Protein AF-A0A7S3U5T7-F1 (afdb_monomer_lite)

Sequence (239 aa):
MRDCSCCRCDMYGMPDWNTELDSVRELQAKHVGELHSMGITMLRIDASLYHEVDDLAAIINRFPWDHIYQEWWGEYPIPERTQYVGQYRDPAYRSHISEPLIHLNISDLSKVFTVTSGVFGIDPDVAIYPLLYHDGRSDKADPERPTYKNGLEYHQLQKFFLAWPHGISIYLWGGYSWTDLEQGPPGCEQGDDHCQPQPVFGKDGKPQCMPTPSESPLPAAVESGSRQWVCEHRWEGMA

Organism: NCBI:txid141414

Secondary structure (DSSP, 8-state):
-----TTSS-BTTBPPP-TTSHHHHHHHHHHHHHHHHTT--EEEETTGGGS-HHHHHHHHTTS--SEEEE---SSPP-HHHHHHT-EEE-TTHHHHHHHHHHTT-GGGHHHHTT---SSTT--GGGEEEES--GGG--SS--SSS--GGGTHHHHHHHHHHHHS--S-EEE-------SSTT---TT-SSS-S--PPPPSB-TTS-B-SBPPP-SSSPPHHHHTS-----SGGGBTT--

Structure (mmCIF, N/CA/C/O backbone):
data_AF-A0A7S3U5T7-F1
#
_entry.id   AF-A0A7S3U5T7-F1
#
loop_
_atom_site.group_PDB
_atom_site.id
_atom_site.type_symbol
_atom_site.label_atom_id
_atom_site.label_alt_id
_atom_site.label_comp_id
_atom_site.label_asym_id
_atom_site.label_entity_id
_atom_site.label_seq_id
_atom_site.pdbx_PDB_ins_code
_atom_site.Cartn_x
_atom_site.Cartn_y
_atom_site.Cartn_z
_atom_site.occupancy
_atom_site.B_iso_or_equiv
_atom_site.auth_seq_id
_atom_site.auth_comp_id
_atom_site.auth_asym_id
_atom_site.auth_atom_id
_atom_site.pdbx_PDB_model_num
ATOM 1 N N . MET A 1 1 ? 11.686 4.843 33.910 1.00 39.56 1 MET A N 1
ATOM 2 C CA . MET A 1 1 ? 11.991 4.202 32.617 1.00 39.56 1 MET A CA 1
ATOM 3 C C . MET A 1 1 ? 10.646 3.705 32.118 1.00 39.56 1 MET A C 1
ATOM 5 O O . MET A 1 1 ? 10.070 2.879 32.810 1.00 39.56 1 MET A O 1
ATOM 9 N N . ARG A 1 2 ? 10.046 4.343 31.103 1.00 41.88 2 ARG A N 1
ATOM 10 C CA . ARG A 1 2 ? 8.782 3.838 30.545 1.0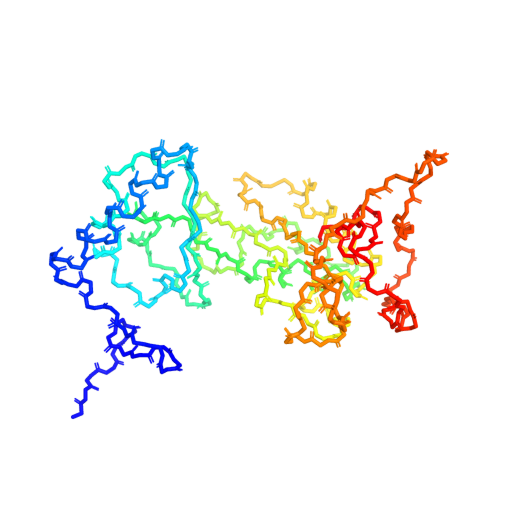0 41.88 2 ARG A CA 1
ATOM 11 C C . ARG A 1 2 ? 9.144 2.573 29.779 1.00 41.88 2 ARG A C 1
ATOM 13 O O . ARG A 1 2 ? 10.087 2.601 28.995 1.00 41.88 2 ARG A O 1
ATOM 20 N N . ASP A 1 3 ? 8.490 1.482 30.132 1.00 43.56 3 ASP A N 1
ATOM 21 C CA . ASP A 1 3 ? 8.564 0.218 29.418 1.00 43.56 3 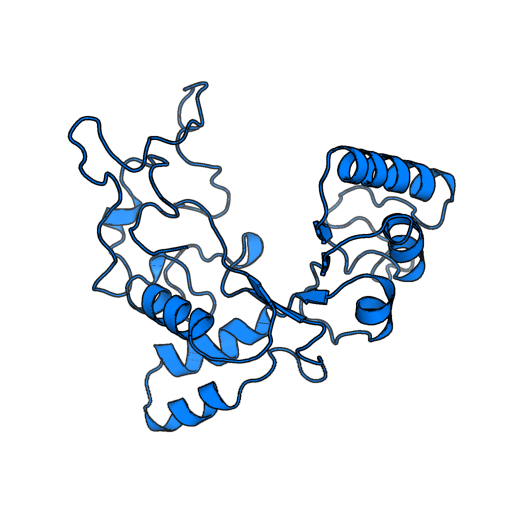ASP A CA 1
ATOM 22 C C . ASP A 1 3 ? 8.039 0.468 27.997 1.00 43.56 3 ASP A C 1
ATOM 24 O O . ASP A 1 3 ? 6.836 0.632 27.807 1.00 43.56 3 ASP A O 1
ATOM 28 N N . CYS A 1 4 ? 8.944 0.662 27.034 1.00 52.94 4 CYS A N 1
ATOM 29 C CA . CYS A 1 4 ? 8.575 0.839 25.632 1.00 52.94 4 CYS A CA 1
ATOM 30 C C . CYS A 1 4 ? 8.425 -0.543 25.002 1.00 52.94 4 CYS A C 1
ATOM 32 O O . CYS A 1 4 ? 9.339 -1.035 24.340 1.00 52.94 4 CYS A O 1
ATOM 34 N N . SER A 1 5 ? 7.272 -1.169 25.236 1.00 59.28 5 SER A N 1
ATOM 35 C CA . SER A 1 5 ? 6.780 -2.219 24.350 1.00 59.28 5 SER A CA 1
ATOM 36 C C . SER A 1 5 ? 6.259 -1.600 23.044 1.00 59.28 5 SER A C 1
ATOM 38 O O . SER A 1 5 ? 6.056 -0.387 22.955 1.00 59.28 5 SER A O 1
ATOM 40 N N . CYS A 1 6 ? 6.059 -2.452 22.035 1.00 66.69 6 CYS A N 1
ATOM 41 C CA . CYS A 1 6 ? 5.641 -2.123 20.667 1.00 66.69 6 CYS A CA 1
ATOM 42 C C . CYS A 1 6 ? 4.496 -1.089 20.557 1.00 66.69 6 CYS A C 1
ATOM 44 O O . CYS A 1 6 ? 4.491 -0.325 19.603 1.00 66.69 6 CYS A O 1
ATOM 46 N N . CYS A 1 7 ? 3.588 -1.006 21.537 1.00 72.44 7 CYS A N 1
ATOM 47 C CA . CYS A 1 7 ? 2.313 -0.288 21.407 1.00 72.44 7 CYS A CA 1
ATOM 48 C C . CYS A 1 7 ? 2.080 0.824 22.449 1.00 72.44 7 CYS A C 1
ATOM 50 O O . CYS A 1 7 ? 0.935 1.115 22.783 1.00 72.44 7 CYS A O 1
ATOM 52 N N . ARG A 1 8 ? 3.135 1.356 23.088 1.00 81.19 8 ARG A N 1
ATOM 53 C CA . ARG A 1 8 ? 2.986 2.296 24.229 1.00 81.19 8 ARG A CA 1
ATOM 54 C C . ARG A 1 8 ? 3.934 3.498 24.206 1.00 81.19 8 ARG A C 1
ATOM 56 O O . ARG A 1 8 ? 4.126 4.164 25.230 1.00 81.19 8 ARG A O 1
ATOM 63 N N . CYS A 1 9 ? 4.585 3.743 23.072 1.00 83.12 9 CYS A N 1
ATOM 64 C CA . CYS A 1 9 ? 5.534 4.838 22.897 1.00 83.12 9 CYS A CA 1
ATOM 65 C C . CYS A 1 9 ? 5.287 5.554 21.563 1.00 83.12 9 CYS A C 1
ATOM 67 O O . CYS A 1 9 ? 4.984 4.916 20.562 1.00 83.12 9 CYS A O 1
ATOM 69 N N . ASP A 1 10 ? 5.477 6.877 21.564 1.00 86.25 10 ASP A N 1
ATOM 70 C CA . ASP A 1 10 ? 5.300 7.738 20.391 1.00 86.25 10 ASP A CA 1
ATOM 71 C C . ASP A 1 10 ? 6.136 7.247 19.196 1.00 86.25 10 ASP A C 1
ATOM 73 O O . ASP A 1 10 ? 7.374 7.244 19.233 1.00 86.25 10 ASP A O 1
ATOM 77 N N . MET A 1 11 ? 5.468 6.884 18.101 1.00 84.19 11 MET A N 1
ATOM 78 C CA . MET A 1 11 ? 6.123 6.511 16.848 1.00 84.19 11 MET A CA 1
ATOM 79 C C . MET A 1 11 ? 6.721 7.765 16.198 1.00 84.19 11 MET A C 1
ATOM 81 O O . MET A 1 11 ? 6.000 8.671 15.799 1.00 84.19 11 MET A O 1
ATOM 85 N N . TYR A 1 12 ? 8.051 7.851 16.104 1.00 84.94 12 TYR A N 1
ATOM 86 C CA . TYR A 1 12 ? 8.764 9.007 15.528 1.00 84.94 12 TYR A CA 1
ATOM 87 C C . TYR A 1 12 ? 8.369 10.376 16.126 1.00 84.94 12 TYR A C 1
ATOM 89 O O . TYR A 1 12 ? 8.466 11.406 15.461 1.00 84.94 12 TYR A O 1
ATOM 97 N N . GLY A 1 13 ? 7.942 10.403 17.395 1.00 86.56 13 GLY A N 1
ATOM 98 C CA . GLY A 1 13 ? 7.471 11.621 18.066 1.00 86.56 13 GLY A CA 1
ATOM 99 C C . GLY A 1 13 ? 6.031 12.020 17.725 1.00 86.56 13 GLY A C 1
ATOM 100 O O . GLY A 1 13 ? 5.593 13.099 18.127 1.00 86.56 13 GLY A O 1
ATOM 101 N N . MET A 1 14 ? 5.296 11.173 17.002 1.00 88.69 14 MET A N 1
ATOM 102 C CA . MET A 1 14 ? 3.853 11.305 16.827 1.00 88.69 14 MET A CA 1
ATOM 103 C C . MET A 1 14 ? 3.152 10.905 18.132 1.00 88.69 14 MET A C 1
ATOM 105 O O . MET A 1 14 ? 3.440 9.821 18.639 1.00 88.69 14 MET A O 1
ATOM 109 N N . PRO A 1 15 ? 2.252 11.746 18.681 1.00 90.94 15 PRO A N 1
ATOM 110 C CA . PRO A 1 15 ? 1.555 11.436 19.923 1.00 90.94 15 PRO A CA 1
ATOM 111 C C . PRO A 1 15 ? 0.778 10.120 19.842 1.00 90.94 15 PRO A C 1
ATOM 113 O O . PRO A 1 15 ? -0.125 9.984 19.012 1.00 90.94 15 PRO A O 1
ATOM 116 N N . ASP A 1 16 ? 1.107 9.190 20.733 1.00 91.06 16 ASP A N 1
ATOM 117 C CA . ASP A 1 16 ? 0.462 7.885 20.813 1.00 91.06 16 ASP A CA 1
ATOM 118 C C . ASP A 1 16 ? -0.917 7.984 21.485 1.00 91.06 16 ASP A C 1
ATOM 120 O O . ASP A 1 16 ? -1.072 8.500 22.601 1.00 91.06 16 ASP A O 1
ATOM 124 N N . TRP A 1 17 ? -1.955 7.526 20.786 1.00 92.00 17 TRP A N 1
ATOM 125 C CA . TRP A 1 17 ? -3.313 7.532 21.323 1.00 92.00 17 TRP A CA 1
ATOM 126 C C . TRP A 1 17 ? -3.479 6.379 22.309 1.00 92.00 17 TRP A C 1
ATOM 128 O O . TRP A 1 17 ? -3.311 5.224 21.946 1.00 92.00 17 TRP A O 1
ATOM 138 N N . ASN A 1 18 ? -3.903 6.679 23.538 1.00 93.12 18 ASN A N 1
ATOM 139 C CA . ASN A 1 18 ? -4.159 5.646 24.541 1.00 93.12 18 ASN A CA 1
ATOM 140 C C . ASN A 1 18 ? -5.453 4.868 24.226 1.00 93.12 18 ASN A C 1
ATOM 142 O O . ASN A 1 18 ? -6.528 5.209 24.729 1.00 93.12 18 ASN A O 1
ATOM 146 N N . THR A 1 19 ? -5.347 3.841 23.382 1.00 93.50 19 THR A N 1
ATOM 147 C CA . THR A 1 19 ? -6.470 3.008 22.929 1.00 93.50 19 THR A CA 1
ATOM 148 C C . THR A 1 19 ? -7.033 2.082 24.007 1.00 93.50 19 THR A C 1
ATOM 150 O O . THR A 1 19 ? -8.129 1.559 23.825 1.00 93.50 19 THR A O 1
ATOM 153 N N . GLU A 1 20 ? -6.379 1.961 25.168 1.00 92.44 20 GLU A N 1
ATOM 154 C CA . GLU A 1 20 ? -6.935 1.233 26.315 1.00 92.44 20 GLU A CA 1
ATOM 155 C C . GLU A 1 20 ? -8.135 1.989 26.931 1.00 92.44 20 GLU A C 1
ATOM 157 O O . GLU A 1 20 ? -8.981 1.391 27.605 1.00 92.44 20 GLU A O 1
ATOM 162 N N . LEU A 1 21 ? -8.239 3.309 26.702 1.00 95.75 21 LEU A N 1
ATOM 163 C CA . LEU A 1 21 ? -9.346 4.137 27.184 1.00 95.75 21 LEU A CA 1
ATOM 164 C C . LEU A 1 21 ? -10.581 4.014 26.286 1.00 95.75 21 LEU A C 1
ATOM 166 O O . LEU A 1 21 ? -10.542 4.324 25.094 1.00 95.75 21 LEU A O 1
ATOM 170 N N . ASP A 1 22 ? -11.727 3.711 26.899 1.00 96.50 22 ASP A N 1
ATOM 171 C CA . ASP A 1 22 ? -13.013 3.625 26.196 1.00 96.50 22 ASP A CA 1
ATOM 172 C C . ASP A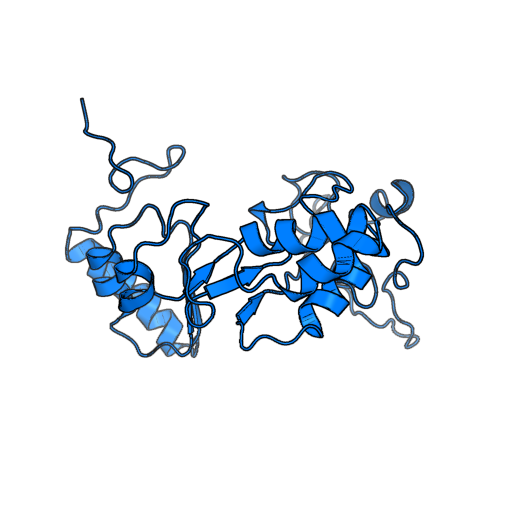 1 22 ? -13.331 4.890 25.398 1.00 96.50 22 ASP A C 1
ATOM 174 O O . ASP A 1 22 ? -13.746 4.801 24.249 1.00 96.50 22 ASP A O 1
ATOM 178 N N . SER A 1 23 ? -13.077 6.078 25.951 1.00 97.44 23 SER A N 1
ATOM 179 C CA . SER A 1 23 ? -13.348 7.340 25.253 1.00 97.44 23 SER A CA 1
ATOM 180 C C . SER A 1 23 ? -12.538 7.512 23.963 1.00 97.44 23 SER A C 1
ATOM 182 O O . SER A 1 23 ? -13.036 8.123 23.017 1.00 97.44 23 SER A O 1
ATOM 184 N N . VAL A 1 24 ? -11.316 6.972 23.905 1.00 97.19 24 VAL A N 1
ATOM 185 C CA . VAL A 1 24 ? -10.475 6.983 22.700 1.00 97.19 24 VAL A CA 1
ATOM 186 C C . VAL A 1 24 ? -11.014 5.988 21.677 1.00 97.19 24 VAL A C 1
ATOM 188 O O . VAL A 1 24 ? -11.192 6.356 20.514 1.00 97.19 24 VAL A O 1
ATOM 191 N N . ARG A 1 25 ? -11.356 4.766 22.110 1.00 97.50 25 ARG A N 1
ATOM 192 C CA . ARG A 1 25 ? -11.962 3.757 21.226 1.00 97.50 25 ARG A CA 1
ATOM 193 C C . ARG A 1 25 ? -13.294 4.224 20.656 1.00 97.50 25 ARG A C 1
ATOM 195 O O . ARG A 1 25 ? -13.518 4.071 19.463 1.00 97.50 25 ARG A O 1
ATOM 202 N N . GLU A 1 26 ? -14.150 4.848 21.466 1.00 97.81 26 GLU A N 1
ATOM 203 C CA . GLU A 1 26 ? -15.420 5.421 21.006 1.00 97.81 26 GLU A CA 1
ATOM 204 C C . GLU A 1 26 ? -15.210 6.526 19.966 1.00 97.81 26 GLU A C 1
ATOM 206 O O . GLU A 1 26 ? -15.931 6.585 18.970 1.00 97.81 26 GLU A O 1
ATOM 211 N N . LEU A 1 27 ? -14.209 7.391 20.161 1.00 97.94 27 LEU A N 1
ATOM 212 C CA . LEU A 1 27 ? -13.901 8.449 19.202 1.00 97.94 27 LEU A CA 1
ATOM 213 C C . LEU A 1 27 ? -13.455 7.874 17.850 1.00 97.94 27 LEU A C 1
ATOM 215 O O . LEU A 1 27 ? -13.970 8.287 16.810 1.00 97.94 27 LEU A O 1
ATOM 219 N N . GLN A 1 28 ? -12.522 6.921 17.861 1.00 97.38 28 GLN A N 1
ATOM 220 C CA . GLN A 1 28 ? -12.017 6.294 16.638 1.00 97.38 28 GLN A CA 1
ATOM 221 C C . GLN A 1 28 ? -13.096 5.441 15.956 1.00 97.38 28 GLN A C 1
ATOM 223 O O . GLN A 1 28 ? -13.295 5.555 14.747 1.00 97.38 28 GLN A O 1
ATOM 228 N N . ALA A 1 29 ? -13.865 4.665 16.726 1.00 97.81 29 ALA A N 1
ATOM 229 C CA . ALA A 1 29 ? -14.982 3.873 16.217 1.00 97.81 29 ALA A CA 1
ATOM 230 C C . ALA A 1 29 ? -16.070 4.745 15.586 1.00 97.81 29 ALA A C 1
ATOM 232 O O . ALA A 1 29 ? -16.636 4.368 14.562 1.00 97.81 29 ALA A O 1
ATOM 233 N N . LYS A 1 30 ? -16.351 5.924 16.156 1.00 98.19 30 LYS A N 1
ATOM 234 C CA . LYS A 1 30 ? -17.278 6.883 15.552 1.00 98.19 30 LYS A CA 1
ATOM 235 C C . LYS A 1 30 ? -16.791 7.325 14.173 1.00 98.19 30 LYS A C 1
ATOM 237 O O . LYS A 1 30 ? -17.568 7.274 13.227 1.00 98.19 30 LYS A O 1
ATOM 242 N N . HIS A 1 31 ? -15.524 7.722 14.051 1.00 97.56 31 HIS A N 1
ATOM 243 C CA . HIS A 1 31 ? -14.955 8.137 12.766 1.00 97.56 31 HIS A CA 1
ATOM 244 C C . HIS A 1 31 ? -15.022 7.012 11.722 1.00 97.56 31 HIS A C 1
ATOM 246 O O . HIS A 1 31 ? -15.505 7.205 10.609 1.00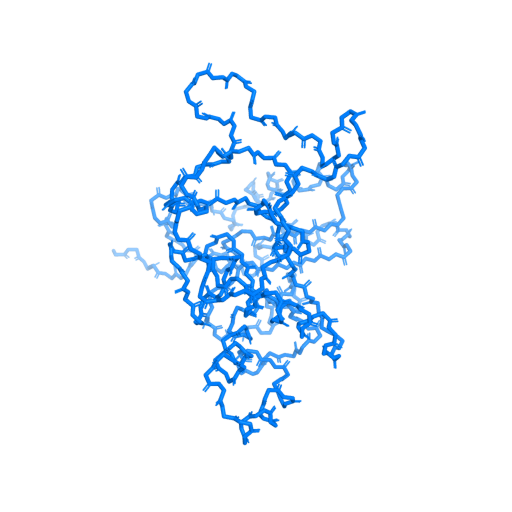 97.56 31 HIS A O 1
ATOM 252 N N . VAL A 1 32 ? -14.602 5.810 12.109 1.00 97.44 32 VAL A N 1
ATOM 253 C CA . VAL A 1 32 ? -14.648 4.620 11.256 1.00 97.44 32 VAL A CA 1
ATOM 254 C C . VAL A 1 32 ? -16.096 4.265 10.862 1.00 97.44 32 VAL A C 1
ATOM 256 O O . VAL A 1 32 ? -16.363 3.930 9.710 1.00 97.44 32 VAL A O 1
ATOM 259 N N . GLY A 1 33 ? -17.062 4.432 11.767 1.00 98.06 33 GLY A N 1
ATOM 260 C CA . GLY A 1 33 ? -18.488 4.258 11.478 1.00 98.06 33 GLY A CA 1
ATOM 261 C C . GLY A 1 33 ? -19.071 5.305 10.524 1.00 98.06 33 GLY A C 1
ATOM 262 O O . GLY A 1 33 ? -19.951 4.988 9.721 1.00 98.06 33 GLY A O 1
ATOM 263 N N . GLU A 1 34 ? -18.575 6.543 10.563 1.00 98.31 34 GLU A N 1
ATOM 264 C CA . GLU A 1 34 ? -18.927 7.581 9.586 1.00 98.31 34 GLU A CA 1
ATOM 265 C C . GLU A 1 34 ? -18.416 7.209 8.185 1.00 98.31 34 GLU A C 1
ATOM 267 O O . GLU A 1 34 ? -19.167 7.331 7.217 1.00 98.31 34 GLU A O 1
ATOM 272 N N . LEU A 1 35 ? -17.188 6.680 8.074 1.00 98.00 35 LEU A N 1
ATOM 273 C CA . LEU A 1 35 ? -16.648 6.147 6.813 1.00 98.00 35 LEU A CA 1
ATOM 274 C C . LEU A 1 35 ? -17.528 5.018 6.257 1.00 98.00 35 LEU A C 1
ATOM 276 O O . LEU A 1 35 ? -17.912 5.057 5.086 1.00 98.00 35 LEU A O 1
ATOM 280 N N . HIS A 1 36 ? -17.906 4.058 7.107 1.00 97.88 36 HIS A N 1
ATOM 281 C CA . HIS A 1 36 ? -18.810 2.964 6.728 1.00 97.88 36 HIS A CA 1
ATOM 282 C C . HIS A 1 36 ? -20.164 3.484 6.235 1.00 97.88 36 HIS A C 1
ATOM 284 O O . HIS A 1 36 ? -20.650 3.079 5.182 1.00 97.88 36 HIS A O 1
ATOM 290 N N . SER A 1 37 ? -20.734 4.465 6.941 1.00 97.88 37 SER A N 1
ATOM 291 C CA . SER A 1 37 ? -22.022 5.079 6.593 1.00 97.88 37 SER A CA 1
ATOM 292 C C . SER A 1 37 ? -21.997 5.826 5.253 1.00 97.88 37 SER A C 1
ATOM 294 O O . SER A 1 37 ? -23.037 5.965 4.611 1.00 97.88 37 SER A O 1
ATOM 296 N N . MET A 1 38 ? -20.825 6.295 4.811 1.00 98.19 38 MET A N 1
ATOM 297 C CA . MET A 1 38 ? -20.628 6.882 3.479 1.00 98.19 38 MET A CA 1
ATOM 298 C C . MET A 1 38 ? -20.503 5.829 2.365 1.00 98.19 38 MET A C 1
ATOM 300 O O . MET A 1 38 ? -20.519 6.192 1.189 1.00 98.19 38 MET A O 1
ATOM 304 N N . GLY A 1 39 ? -20.410 4.542 2.712 1.00 97.94 39 GLY A N 1
ATOM 305 C CA . GLY A 1 39 ? -20.307 3.425 1.773 1.00 97.94 39 GLY A CA 1
ATOM 306 C C . GLY A 1 39 ? -18.893 2.870 1.595 1.00 97.94 39 GLY A C 1
ATOM 307 O O . GLY A 1 39 ? -18.677 2.076 0.684 1.00 97.94 39 GLY A O 1
ATOM 308 N N . ILE A 1 40 ? -17.925 3.264 2.430 1.00 98.12 40 ILE A N 1
ATOM 309 C CA . ILE A 1 40 ? -16.605 2.620 2.443 1.00 98.12 40 ILE A CA 1
ATOM 310 C C . ILE A 1 40 ? -16.763 1.219 3.031 1.00 98.12 40 ILE A C 1
ATOM 312 O O . ILE A 1 40 ? -17.257 1.071 4.146 1.00 98.12 40 ILE A O 1
ATOM 316 N N . THR A 1 41 ? -16.318 0.198 2.299 1.00 97.06 41 THR A N 1
ATOM 317 C CA . THR A 1 41 ? -16.447 -1.201 2.734 1.00 97.06 41 THR A CA 1
ATOM 318 C C . THR A 1 41 ? -15.119 -1.890 3.030 1.00 97.06 41 THR A C 1
ATOM 320 O O . THR A 1 41 ? -15.115 -2.984 3.591 1.00 97.06 41 THR A O 1
ATOM 323 N N . MET A 1 42 ? -13.988 -1.255 2.710 1.00 96.06 42 MET A N 1
ATOM 324 C CA . MET A 1 42 ? -12.656 -1.836 2.882 1.00 96.06 42 MET A CA 1
ATOM 325 C C . MET A 1 42 ? -11.715 -0.868 3.601 1.00 96.06 42 MET A C 1
ATOM 327 O O . MET A 1 42 ? -11.776 0.339 3.360 1.00 96.06 42 MET A O 1
ATOM 331 N N . LEU A 1 43 ? -10.823 -1.391 4.446 1.00 96.44 43 LEU A N 1
ATOM 332 C CA . LEU A 1 43 ? -9.868 -0.592 5.220 1.00 96.44 43 LEU A CA 1
ATOM 333 C C . LEU A 1 43 ? -8.422 -1.072 5.036 1.00 96.44 43 LEU A C 1
ATOM 335 O O . LEU A 1 43 ? -8.128 -2.264 5.110 1.00 96.44 43 LEU A O 1
ATOM 339 N N . ARG A 1 44 ? -7.502 -0.114 4.883 1.00 95.38 44 ARG A N 1
ATOM 340 C CA . ARG A 1 44 ? -6.068 -0.292 5.149 1.00 95.38 44 ARG A CA 1
ATOM 341 C C . ARG A 1 44 ? -5.770 0.354 6.489 1.00 95.38 44 ARG A C 1
ATOM 343 O O . ARG A 1 44 ? -5.927 1.567 6.613 1.00 95.38 44 ARG A O 1
ATOM 350 N N . ILE A 1 45 ? -5.314 -0.423 7.464 1.00 95.06 45 ILE A N 1
ATOM 351 C CA . ILE A 1 45 ? -4.956 0.110 8.781 1.00 95.06 45 ILE A CA 1
ATOM 352 C C . ILE A 1 45 ? -3.481 0.505 8.771 1.00 95.06 45 ILE A C 1
ATOM 354 O O . ILE A 1 45 ? -2.611 -0.355 8.650 1.00 95.06 45 ILE A O 1
ATOM 358 N N . ASP A 1 46 ? -3.226 1.810 8.845 1.00 94.25 46 ASP A N 1
ATOM 359 C CA . ASP A 1 46 ? -1.889 2.395 8.993 1.00 94.25 46 ASP A CA 1
ATOM 360 C C . ASP A 1 46 ? -1.243 1.969 10.310 1.00 94.25 46 ASP A C 1
ATOM 362 O O . ASP A 1 46 ? -1.959 1.799 11.297 1.00 94.25 46 ASP A O 1
ATOM 366 N N . ALA A 1 47 ? 0.082 1.787 10.317 1.00 90.69 47 ALA A N 1
ATOM 367 C CA . ALA A 1 47 ? 0.866 1.587 11.539 1.00 90.69 47 ALA A CA 1
ATOM 368 C C . ALA A 1 47 ? 0.300 0.528 12.515 1.00 90.69 47 ALA A C 1
ATOM 370 O O . ALA A 1 47 ? 0.554 0.571 13.717 1.00 90.69 47 ALA A O 1
ATOM 371 N N . SER A 1 48 ? -0.447 -0.461 12.010 1.00 90.50 48 SER A N 1
ATOM 372 C CA . SER A 1 48 ? -1.241 -1.377 12.841 1.00 90.50 48 SER A CA 1
ATOM 373 C C . SER A 1 48 ? -0.397 -2.232 13.789 1.00 90.50 48 SER A C 1
ATOM 375 O O . SER A 1 48 ? -0.882 -2.655 14.839 1.00 90.50 48 SER A O 1
ATOM 377 N N . LEU A 1 49 ? 0.878 -2.443 13.440 1.00 86.06 49 LEU A N 1
ATOM 378 C CA . LEU A 1 49 ? 1.876 -3.087 14.291 1.00 86.06 49 LEU A CA 1
ATOM 379 C C . LEU A 1 49 ? 1.965 -2.423 15.674 1.00 86.06 49 LEU A C 1
ATOM 381 O O . LEU A 1 49 ? 2.077 -3.127 16.667 1.00 86.06 49 LEU A O 1
ATOM 385 N N . TYR A 1 50 ? 1.842 -1.098 15.739 1.00 87.75 50 TYR A N 1
ATOM 386 C CA . TYR A 1 50 ? 1.979 -0.309 16.965 1.00 87.75 50 TYR A CA 1
ATOM 387 C C . TYR A 1 50 ? 0.685 -0.222 17.791 1.00 87.75 50 TYR A C 1
ATOM 389 O O . TYR A 1 50 ? 0.621 0.525 18.760 1.00 87.75 50 TYR A O 1
ATOM 397 N N . HIS A 1 51 ? -0.355 -0.978 17.431 1.00 88.81 51 HIS A N 1
ATOM 398 C CA . HIS A 1 51 ? -1.601 -1.060 18.193 1.00 88.81 51 HIS A CA 1
ATOM 399 C C . HIS A 1 51 ? -1.756 -2.425 18.850 1.00 88.81 51 HIS A C 1
ATOM 401 O O . HIS A 1 51 ? -1.512 -3.444 18.206 1.00 88.81 51 HIS A O 1
ATOM 407 N N . GLU A 1 52 ? -2.239 -2.470 20.091 1.00 90.81 52 GLU A N 1
ATOM 408 C CA . GLU A 1 52 ? -2.655 -3.733 20.707 1.00 90.81 52 GLU A CA 1
ATOM 409 C C . GLU A 1 52 ? -3.824 -4.362 19.931 1.00 90.81 52 GLU A C 1
ATOM 411 O O . GLU A 1 52 ? -4.730 -3.671 19.454 1.00 90.81 52 GLU A O 1
ATOM 416 N N . VAL A 1 53 ? -3.803 -5.692 19.801 1.00 91.44 53 VAL A N 1
ATOM 417 C CA . VAL A 1 53 ? -4.762 -6.437 18.962 1.00 91.44 53 VAL A CA 1
ATOM 418 C C . VAL A 1 53 ? -6.193 -6.242 19.451 1.00 91.44 53 VAL A C 1
ATOM 420 O O . VAL A 1 53 ? -7.081 -5.941 18.654 1.00 91.44 53 VAL A O 1
ATOM 423 N N . ASP A 1 54 ? -6.399 -6.377 20.761 1.00 93.50 54 ASP A N 1
ATOM 424 C CA . ASP A 1 54 ? -7.715 -6.275 21.393 1.00 93.50 54 ASP A CA 1
ATOM 425 C C . ASP A 1 54 ? -8.305 -4.869 21.246 1.00 93.50 54 ASP A C 1
ATOM 427 O O . ASP A 1 54 ? -9.495 -4.713 20.967 1.00 93.50 54 ASP A O 1
ATOM 431 N N . ASP A 1 55 ? -7.466 -3.842 21.377 1.00 94.62 55 ASP A N 1
ATOM 432 C CA . ASP A 1 55 ? -7.874 -2.447 21.239 1.00 94.62 55 ASP A CA 1
ATOM 433 C C . ASP A 1 55 ? -8.309 -2.132 19.810 1.00 94.62 55 ASP A C 1
ATOM 435 O O . ASP A 1 55 ? -9.388 -1.570 19.594 1.00 94.62 55 ASP A O 1
ATOM 439 N N . LEU A 1 56 ? -7.495 -2.529 18.828 1.00 94.06 56 LEU A N 1
ATOM 440 C CA . LEU A 1 56 ? -7.798 -2.306 17.421 1.00 94.06 56 LEU A CA 1
ATOM 441 C C . LEU A 1 56 ? -9.055 -3.079 16.998 1.00 94.06 56 LEU A C 1
ATOM 443 O O . LEU A 1 56 ? -9.941 -2.509 16.357 1.00 94.06 56 LEU A O 1
ATOM 447 N N . ALA A 1 57 ? -9.184 -4.340 17.425 1.00 95.56 57 ALA A N 1
ATOM 448 C CA . ALA A 1 57 ? -10.373 -5.158 17.201 1.00 95.56 57 ALA A CA 1
ATOM 449 C C . ALA A 1 57 ? -11.633 -4.524 17.819 1.00 95.56 57 ALA A C 1
ATOM 451 O O . ALA A 1 57 ? -12.685 -4.489 17.175 1.00 95.56 57 ALA A O 1
ATOM 452 N N . ALA A 1 58 ? -11.537 -3.963 19.030 1.00 96.50 58 ALA A N 1
ATOM 453 C CA . ALA A 1 58 ? -12.648 -3.289 19.705 1.00 96.50 58 ALA A CA 1
ATOM 454 C C . ALA A 1 58 ? -13.129 -2.017 18.983 1.00 96.50 58 ALA A C 1
ATOM 456 O O . ALA A 1 58 ? -14.270 -1.588 19.194 1.00 96.50 58 ALA A O 1
ATOM 457 N N . ILE A 1 59 ? -12.290 -1.414 18.136 1.00 96.88 59 ILE A N 1
ATOM 458 C CA . ILE A 1 59 ? -12.642 -0.260 17.302 1.00 96.88 59 ILE A CA 1
ATOM 459 C C . ILE A 1 59 ? -13.304 -0.719 15.998 1.00 96.88 59 ILE A C 1
ATOM 461 O O . ILE A 1 59 ? -14.413 -0.279 15.685 1.00 96.88 59 ILE A O 1
ATOM 465 N N . ILE A 1 60 ? -12.649 -1.603 15.238 1.00 96.00 60 ILE A N 1
ATOM 466 C CA . ILE A 1 60 ? -13.049 -1.900 13.853 1.00 96.00 60 ILE A CA 1
ATOM 467 C C . ILE A 1 60 ? -14.167 -2.946 13.745 1.00 96.00 60 ILE A C 1
ATOM 469 O O . ILE A 1 60 ? -15.027 -2.804 12.878 1.00 96.00 60 ILE A O 1
ATOM 473 N N . ASN A 1 61 ? -14.243 -3.936 14.646 1.00 96.31 61 ASN A N 1
ATOM 474 C CA . ASN A 1 61 ? -15.216 -5.043 14.546 1.00 96.31 61 ASN A CA 1
ATOM 475 C C . ASN A 1 61 ? -16.657 -4.643 14.893 1.00 96.31 61 ASN A C 1
ATOM 477 O O . ASN A 1 61 ? -17.560 -5.478 14.926 1.00 96.31 61 ASN A O 1
ATOM 481 N N . ARG A 1 62 ? -16.897 -3.355 15.142 1.00 96.31 62 ARG A N 1
ATOM 482 C CA . ARG A 1 62 ? -18.238 -2.795 15.346 1.00 96.31 62 ARG A CA 1
ATOM 483 C C . ARG A 1 62 ? -19.037 -2.680 14.046 1.00 96.31 62 ARG A C 1
ATOM 485 O O . ARG A 1 62 ? -20.243 -2.449 14.105 1.00 96.31 62 ARG A O 1
ATOM 492 N N . PHE A 1 63 ? -18.382 -2.834 12.896 1.00 96.38 63 PHE A N 1
ATOM 493 C CA . PHE A 1 63 ? -18.980 -2.666 11.575 1.00 96.38 63 PHE A CA 1
ATOM 494 C C . PHE A 1 63 ? -18.621 -3.843 10.656 1.00 96.38 63 PHE A C 1
ATOM 496 O O . PHE A 1 63 ? -17.545 -4.425 10.801 1.00 96.38 63 PHE A O 1
ATOM 503 N N . PRO A 1 64 ? -19.505 -4.210 9.712 1.00 95.75 64 PRO A N 1
ATOM 504 C CA . PRO A 1 64 ? -19.220 -5.254 8.739 1.00 95.75 64 PRO A CA 1
ATOM 505 C C . PRO A 1 64 ? -18.371 -4.687 7.596 1.00 95.75 64 PRO A C 1
ATOM 507 O O . PRO A 1 64 ? -18.873 -3.941 6.753 1.00 95.75 64 PRO A O 1
ATOM 510 N N . TRP A 1 65 ? -17.092 -5.048 7.580 1.00 96.62 65 TRP A N 1
ATOM 511 C CA . TRP A 1 65 ? -16.165 -4.733 6.494 1.00 96.62 65 TRP A CA 1
ATOM 512 C C . TRP A 1 65 ? -16.110 -5.887 5.500 1.00 96.62 65 TRP A C 1
ATOM 514 O O . TRP A 1 65 ? -16.068 -7.048 5.904 1.00 96.62 65 TRP A O 1
ATOM 524 N N . ASP A 1 66 ? -16.049 -5.568 4.210 1.00 95.38 66 ASP A N 1
ATOM 525 C CA . ASP A 1 66 ? -15.811 -6.565 3.163 1.00 95.38 66 ASP A CA 1
ATOM 526 C C . ASP A 1 66 ? -14.355 -7.042 3.197 1.00 95.38 66 ASP A C 1
ATOM 528 O O . ASP A 1 66 ? -14.058 -8.193 2.876 1.00 95.38 66 ASP A O 1
ATOM 532 N N . HIS A 1 67 ? -13.431 -6.150 3.570 1.00 93.56 67 HIS A N 1
ATOM 533 C CA . HIS A 1 67 ? -12.007 -6.453 3.607 1.00 93.56 67 HIS A CA 1
ATOM 534 C C . HIS A 1 67 ? -11.225 -5.492 4.501 1.00 93.56 67 HIS A C 1
ATOM 536 O O . HIS A 1 67 ? -11.415 -4.277 4.451 1.00 93.56 67 HIS A O 1
ATOM 542 N N . ILE A 1 68 ? -10.279 -6.027 5.265 1.00 95.19 68 ILE A N 1
ATOM 543 C CA . ILE A 1 68 ? -9.329 -5.239 6.048 1.00 95.19 68 ILE A CA 1
ATOM 544 C C . ILE A 1 68 ? -7.952 -5.835 5.834 1.00 95.19 68 ILE A C 1
ATOM 546 O O . ILE A 1 68 ? -7.787 -7.052 5.938 1.00 95.19 68 ILE A O 1
ATOM 550 N N . TYR A 1 69 ? -6.960 -4.983 5.601 1.00 93.88 69 TYR A N 1
ATOM 551 C CA . TYR A 1 69 ? -5.569 -5.388 5.718 1.00 93.88 69 TYR A CA 1
ATOM 552 C C . TYR A 1 69 ? -4.768 -4.416 6.572 1.00 93.88 69 TYR A C 1
ATOM 554 O O . TYR A 1 69 ? -5.069 -3.226 6.701 1.00 93.88 69 TYR A O 1
ATOM 562 N N . GLN A 1 70 ? -3.731 -4.970 7.173 1.00 93.06 70 GLN A N 1
ATOM 563 C CA . GLN A 1 70 ? -2.901 -4.332 8.171 1.00 93.06 70 GLN A CA 1
ATOM 564 C C . GLN A 1 70 ? -1.565 -3.938 7.557 1.00 93.06 70 GLN A C 1
ATOM 566 O O . GLN A 1 70 ? -0.865 -4.767 6.970 1.00 93.06 70 GLN A O 1
ATOM 571 N N . GLU A 1 71 ? -1.176 -2.676 7.717 1.00 89.44 71 GLU A N 1
ATOM 572 C CA . GLU A 1 71 ? 0.227 -2.326 7.583 1.00 89.44 71 GLU A CA 1
ATOM 573 C C . GLU A 1 71 ? 1.011 -2.914 8.749 1.00 89.44 71 GLU A C 1
ATOM 575 O O . GLU A 1 71 ? 0.933 -2.448 9.889 1.00 89.44 71 GLU A O 1
ATOM 580 N N . TRP A 1 72 ? 1.809 -3.918 8.417 1.00 81.44 72 TRP A N 1
ATOM 581 C CA . TRP A 1 72 ? 2.714 -4.574 9.333 1.00 81.44 72 TRP A CA 1
ATOM 582 C C . TRP A 1 72 ? 4.061 -4.788 8.638 1.00 81.44 72 TRP A C 1
ATOM 584 O O . TRP A 1 72 ? 4.140 -5.206 7.483 1.00 81.44 72 TRP A O 1
ATOM 594 N N . TRP A 1 73 ? 5.131 -4.421 9.335 1.00 73.94 73 TRP A N 1
ATOM 595 C CA . TRP A 1 73 ? 6.510 -4.544 8.896 1.00 73.94 73 TRP A CA 1
ATOM 596 C C . TRP A 1 73 ? 7.195 -5.778 9.484 1.00 73.94 73 TRP A C 1
ATOM 598 O O . TRP A 1 73 ? 7.565 -5.761 10.649 1.00 73.94 73 TRP A O 1
ATOM 608 N N . GLY A 1 74 ? 7.409 -6.811 8.663 1.00 62.75 74 GLY A N 1
ATOM 609 C CA . GLY A 1 74 ? 8.535 -7.757 8.762 1.00 62.75 74 GLY A CA 1
ATOM 610 C C . GLY A 1 74 ? 8.690 -8.624 10.021 1.00 62.75 74 GLY A C 1
ATOM 611 O O . GLY A 1 74 ? 9.577 -9.475 10.036 1.00 62.75 74 GLY A O 1
ATOM 612 N N . GLU A 1 75 ? 7.877 -8.449 11.061 1.00 69.88 75 GLU A N 1
ATOM 613 C CA . GLU A 1 75 ? 7.846 -9.362 12.204 1.00 69.88 75 GLU A CA 1
ATOM 614 C C . GLU A 1 75 ? 7.057 -10.627 11.864 1.00 69.88 75 GLU A C 1
ATOM 616 O O . GLU A 1 75 ? 6.263 -10.658 10.917 1.00 69.88 75 GLU A O 1
ATOM 621 N N . TYR A 1 76 ? 7.284 -11.679 12.653 1.00 72.00 76 TYR A N 1
ATOM 622 C CA . TYR A 1 76 ? 6.515 -12.905 12.517 1.00 72.00 76 TYR A CA 1
ATOM 623 C C . TYR A 1 76 ? 5.032 -12.617 12.731 1.00 72.00 76 TYR A C 1
ATOM 625 O O . TYR A 1 76 ? 4.673 -11.957 13.709 1.00 72.00 76 TYR A O 1
ATOM 633 N N . PRO A 1 77 ? 4.169 -13.143 11.855 1.00 74.81 77 PRO A N 1
ATOM 634 C CA . PRO A 1 77 ? 2.745 -12.986 12.019 1.00 74.81 77 PRO A CA 1
ATOM 635 C C . PRO A 1 77 ? 2.269 -13.613 13.328 1.00 74.81 77 PRO A C 1
ATOM 637 O O . PRO A 1 77 ? 2.701 -14.687 13.743 1.00 74.81 77 PRO A O 1
ATOM 640 N N . ILE A 1 78 ? 1.326 -12.929 13.951 1.00 82.38 78 ILE A N 1
ATOM 641 C CA . ILE A 1 78 ? 0.665 -13.292 15.194 1.00 82.38 78 ILE A CA 1
ATOM 642 C C . ILE A 1 78 ? -0.737 -13.702 14.749 1.00 82.38 78 ILE A C 1
ATOM 644 O O . ILE A 1 78 ? -1.461 -12.842 14.234 1.00 82.38 78 ILE A O 1
ATOM 648 N N . PRO A 1 79 ? -1.112 -14.986 14.874 1.00 86.44 79 PRO A N 1
ATOM 649 C CA . PRO A 1 79 ? -2.385 -15.492 14.365 1.00 86.44 79 PRO A CA 1
ATOM 650 C C . PRO A 1 79 ? -3.601 -14.697 14.848 1.00 86.44 79 PRO A C 1
ATOM 652 O O . PRO A 1 79 ? -4.540 -14.467 14.093 1.00 86.44 79 PRO A O 1
ATOM 655 N N . GLU A 1 80 ? -3.567 -14.203 16.084 1.00 87.94 80 GLU A N 1
ATOM 656 C CA . GLU A 1 80 ? -4.636 -13.400 16.670 1.00 87.94 80 GLU A CA 1
ATOM 657 C C . GLU A 1 80 ? -4.886 -12.108 15.874 1.00 87.94 80 GLU A C 1
ATOM 659 O O . GLU A 1 80 ? -6.034 -11.707 15.693 1.00 87.94 80 GLU A O 1
ATOM 664 N N . ARG A 1 81 ? -3.842 -11.470 15.323 1.00 89.94 81 ARG A N 1
ATOM 665 C CA . ARG A 1 81 ? -4.005 -10.256 14.503 1.00 89.94 81 ARG A CA 1
ATOM 666 C C . ARG A 1 81 ? -4.743 -10.541 13.207 1.00 89.94 81 ARG A C 1
ATOM 668 O O . ARG A 1 81 ? -5.614 -9.763 12.825 1.00 89.94 81 ARG A O 1
ATOM 675 N N . THR A 1 82 ? -4.398 -11.621 12.513 1.00 90.44 82 THR A N 1
ATOM 676 C CA . THR A 1 82 ? -5.081 -11.972 11.263 1.00 90.44 82 THR A CA 1
ATOM 677 C C . THR A 1 82 ? -6.486 -12.512 11.513 1.00 90.44 82 THR A C 1
ATOM 679 O O . THR A 1 82 ? -7.369 -12.301 10.687 1.00 90.44 82 THR A O 1
ATOM 682 N N . GLN A 1 83 ? -6.722 -13.124 12.676 1.00 91.88 83 GLN A N 1
ATOM 683 C CA . GLN A 1 83 ? -8.035 -13.607 13.094 1.00 91.88 83 GLN A CA 1
ATOM 684 C C . GLN A 1 83 ? -9.001 -12.480 13.491 1.00 91.88 83 GLN A C 1
ATOM 686 O O . GLN A 1 83 ? -10.179 -12.545 13.143 1.00 91.88 83 GLN A O 1
ATOM 691 N N . TYR A 1 84 ? -8.541 -11.485 14.255 1.00 93.12 84 TYR A N 1
ATOM 692 C CA . TYR A 1 84 ? -9.425 -10.483 14.864 1.00 93.12 84 TYR A CA 1
ATOM 693 C C . TYR A 1 84 ? -9.412 -9.123 14.177 1.00 93.12 84 TYR A C 1
ATOM 695 O O . TYR A 1 84 ? -10.318 -8.334 14.438 1.00 93.12 84 TYR A O 1
ATOM 703 N N . VAL A 1 85 ? -8.409 -8.826 13.345 1.00 93.56 85 VAL A N 1
ATOM 704 C CA . VAL A 1 85 ? -8.259 -7.497 12.739 1.00 93.56 85 VAL A CA 1
ATOM 705 C C . VAL A 1 85 ? -8.373 -7.545 11.221 1.00 93.56 85 VAL A C 1
ATOM 707 O O . VAL A 1 85 ? -9.272 -6.936 10.654 1.00 93.56 85 VAL A O 1
ATOM 710 N N . GLY A 1 86 ? -7.468 -8.238 10.536 1.00 92.69 86 GLY A N 1
ATOM 711 C CA . GLY A 1 86 ? -7.465 -8.266 9.074 1.00 92.69 86 GLY A CA 1
ATOM 712 C C . GLY A 1 86 ? -6.209 -8.891 8.491 1.00 92.69 86 GLY A C 1
ATOM 713 O O . GLY A 1 86 ? -5.287 -9.253 9.221 1.00 92.69 86 GLY A O 1
ATOM 714 N N . GLN A 1 87 ? -6.151 -8.997 7.168 1.00 93.06 87 GLN A N 1
ATOM 715 C CA . GLN A 1 87 ? -5.059 -9.674 6.476 1.00 93.06 87 GLN A CA 1
ATOM 716 C C . GLN A 1 87 ? -3.692 -9.027 6.743 1.00 93.06 87 GLN A C 1
ATOM 718 O O . GLN A 1 87 ? -3.566 -7.807 6.880 1.00 93.06 87 GLN A O 1
ATOM 723 N N . TYR A 1 88 ? -2.656 -9.860 6.783 1.00 91.00 88 TYR A N 1
ATOM 724 C CA . TYR A 1 88 ? -1.263 -9.445 6.887 1.00 91.00 88 TYR A CA 1
ATOM 725 C C . TYR A 1 88 ? -0.766 -8.915 5.543 1.00 91.00 88 TYR A C 1
ATOM 727 O O . TYR A 1 88 ? -0.824 -9.626 4.542 1.00 91.00 88 TYR A O 1
ATOM 735 N N . ARG A 1 89 ? -0.228 -7.694 5.495 1.00 91.62 89 ARG A N 1
ATOM 736 C CA . ARG A 1 89 ? 0.529 -7.255 4.319 1.00 91.62 89 ARG A CA 1
ATOM 737 C C . ARG A 1 89 ? 1.897 -7.928 4.326 1.00 91.62 89 ARG A C 1
ATOM 739 O O . ARG A 1 89 ? 2.705 -7.612 5.190 1.00 91.62 89 ARG A O 1
ATOM 746 N N . ASP A 1 90 ? 2.169 -8.781 3.341 1.00 90.19 90 ASP A N 1
ATOM 747 C CA . ASP A 1 90 ? 3.422 -9.528 3.200 1.00 90.19 90 ASP A CA 1
ATOM 748 C C . ASP A 1 90 ? 4.364 -8.889 2.161 1.00 90.19 90 ASP A C 1
ATOM 750 O O . ASP A 1 90 ? 4.374 -9.288 0.991 1.00 90.19 90 ASP A O 1
ATOM 754 N N . PRO A 1 91 ? 5.179 -7.886 2.547 1.00 88.38 91 PRO A N 1
ATOM 755 C CA . PRO A 1 91 ? 6.101 -7.237 1.624 1.00 88.38 91 PRO A CA 1
ATOM 756 C C . PRO A 1 91 ? 7.288 -8.125 1.236 1.00 88.38 91 PRO A C 1
ATOM 758 O O . PRO A 1 91 ? 7.970 -7.798 0.270 1.00 88.38 91 PRO A O 1
ATOM 761 N N . ALA A 1 92 ? 7.566 -9.216 1.962 1.00 88.19 92 ALA A N 1
ATOM 762 C CA . ALA A 1 92 ? 8.702 -10.092 1.671 1.00 88.19 92 ALA A CA 1
ATOM 763 C C . ALA A 1 92 ? 8.460 -10.938 0.414 1.00 88.19 92 ALA A C 1
ATOM 765 O O . ALA A 1 92 ? 9.410 -11.321 -0.268 1.00 88.19 92 ALA A O 1
ATOM 766 N N . TYR A 1 93 ? 7.192 -11.176 0.066 1.00 87.94 93 TYR A N 1
ATOM 767 C CA . TYR A 1 93 ? 6.824 -11.957 -1.113 1.00 87.94 93 TYR A CA 1
ATOM 768 C C . TYR A 1 93 ? 7.409 -11.363 -2.393 1.00 87.94 93 TYR A C 1
ATOM 770 O O . TYR A 1 93 ? 7.893 -12.103 -3.245 1.00 87.94 93 TYR A O 1
ATOM 778 N N . ARG A 1 94 ? 7.452 -10.027 -2.504 1.00 87.06 94 ARG A N 1
ATOM 779 C CA . ARG A 1 94 ? 8.016 -9.361 -3.684 1.00 87.06 94 ARG A CA 1
ATOM 780 C C . ARG A 1 94 ? 9.473 -9.755 -3.931 1.00 87.06 94 ARG A C 1
ATOM 782 O O . ARG A 1 94 ? 9.810 -10.003 -5.079 1.00 87.06 94 ARG A O 1
ATOM 789 N N . SER A 1 95 ? 10.304 -9.850 -2.889 1.00 85.25 95 SER A N 1
ATOM 790 C CA . SER A 1 95 ? 11.744 -10.116 -3.017 1.00 85.25 95 SER A CA 1
ATOM 791 C C . SER A 1 95 ? 12.002 -11.553 -3.468 1.00 85.25 95 SER A C 1
ATOM 793 O O . SER A 1 95 ? 12.814 -11.782 -4.362 1.00 85.25 95 SER A O 1
ATOM 795 N N . HIS A 1 96 ? 11.218 -12.513 -2.963 1.00 85.19 96 HIS A N 1
ATOM 796 C CA . HIS A 1 96 ? 11.303 -13.917 -3.394 1.00 85.19 96 HIS A CA 1
ATOM 797 C C . HIS A 1 96 ? 10.919 -14.127 -4.862 1.00 85.19 96 HIS A C 1
ATOM 799 O O . HIS A 1 96 ? 11.309 -15.130 -5.459 1.00 85.19 96 HIS A O 1
ATOM 805 N N . ILE A 1 97 ? 10.152 -13.201 -5.444 1.00 85.75 97 ILE A N 1
ATOM 806 C CA . ILE A 1 97 ? 9.763 -13.232 -6.856 1.00 85.75 97 ILE A CA 1
ATOM 807 C C . ILE A 1 97 ? 10.702 -12.370 -7.712 1.00 85.75 97 ILE A C 1
ATOM 809 O O . ILE A 1 97 ? 11.104 -12.800 -8.793 1.00 85.75 97 ILE A O 1
ATOM 813 N N . SER A 1 98 ? 11.063 -11.165 -7.262 1.00 85.06 98 SER A N 1
ATOM 814 C CA . SER A 1 98 ? 11.839 -10.210 -8.055 1.00 85.06 98 SER A CA 1
ATOM 815 C C . SER A 1 98 ? 13.301 -10.618 -8.187 1.00 85.06 98 SER A C 1
ATOM 817 O O . SER A 1 98 ? 13.825 -10.568 -9.297 1.00 85.06 98 SER A O 1
ATOM 819 N N . GLU A 1 99 ? 13.946 -11.092 -7.116 1.00 80.69 99 GLU A N 1
ATOM 820 C CA . GLU A 1 99 ? 15.362 -11.471 -7.163 1.00 80.69 99 GLU A CA 1
ATOM 821 C C . GLU A 1 99 ? 15.628 -12.585 -8.191 1.00 80.69 99 GLU A C 1
ATOM 823 O O . GLU A 1 99 ? 16.482 -12.388 -9.061 1.00 80.69 99 GLU A O 1
ATOM 828 N N . PRO A 1 100 ? 14.901 -13.726 -8.203 1.00 79.94 100 PRO A N 1
ATOM 829 C CA . PRO A 1 100 ? 15.199 -14.784 -9.167 1.00 79.94 100 PRO A CA 1
ATOM 830 C C . PRO A 1 100 ? 14.796 -14.419 -10.601 1.00 79.94 100 PRO A C 1
ATOM 832 O O . PRO A 1 100 ? 15.430 -14.888 -11.549 1.00 79.94 100 PRO A O 1
ATOM 835 N N . LEU A 1 101 ? 13.752 -13.598 -10.780 1.00 80.69 101 LEU A N 1
ATOM 836 C CA . LEU A 1 101 ? 13.306 -13.165 -12.107 1.00 80.69 101 LEU A CA 1
ATOM 837 C C . LEU A 1 101 ? 14.235 -12.114 -12.723 1.00 80.69 101 LEU A C 1
ATOM 839 O O . LEU A 1 101 ? 14.472 -12.169 -13.927 1.00 80.69 101 LEU A O 1
ATOM 843 N N . ILE A 1 102 ? 14.779 -11.189 -11.927 1.00 76.94 102 ILE A N 1
ATOM 844 C CA . ILE A 1 102 ? 15.656 -10.117 -12.421 1.00 76.94 102 ILE A CA 1
ATOM 845 C C . ILE A 1 102 ? 17.107 -10.604 -12.553 1.00 76.94 102 ILE A C 1
ATOM 847 O O . ILE A 1 102 ? 17.773 -10.290 -13.537 1.00 76.94 102 ILE A O 1
ATOM 851 N N . HIS A 1 103 ? 17.605 -11.434 -11.629 1.00 74.44 103 HIS A N 1
ATOM 852 C CA . HIS A 1 103 ? 18.989 -11.936 -11.672 1.00 74.44 103 HIS A CA 1
ATOM 853 C C . HIS A 1 103 ? 19.210 -13.141 -12.610 1.00 74.44 103 HIS A C 1
ATOM 855 O O . HIS A 1 103 ? 20.309 -13.693 -12.645 1.00 74.44 103 HIS A O 1
ATOM 861 N N . LEU A 1 104 ? 18.186 -13.516 -13.390 1.00 64.38 104 LEU A N 1
ATOM 862 C CA . LEU A 1 104 ? 18.198 -14.421 -14.548 1.00 64.38 104 LEU A CA 1
ATOM 863 C C . LEU A 1 104 ? 19.262 -15.528 -14.524 1.00 64.38 104 LEU A C 1
ATOM 865 O O . LEU A 1 104 ? 20.218 -15.542 -15.304 1.00 64.38 104 LEU A O 1
ATOM 869 N N . ASN A 1 105 ? 18.993 -16.558 -13.729 1.00 69.44 105 ASN A N 1
ATOM 870 C CA . ASN A 1 105 ? 19.408 -17.906 -14.077 1.00 69.44 105 ASN A CA 1
ATOM 871 C C . ASN A 1 105 ? 18.152 -18.747 -14.301 1.00 69.44 105 ASN A C 1
ATOM 873 O O . ASN A 1 105 ? 17.355 -18.951 -13.390 1.00 69.44 105 ASN A O 1
ATOM 877 N N . ILE A 1 106 ? 17.965 -19.254 -15.522 1.00 74.12 106 ILE A N 1
ATOM 878 C CA . ILE A 1 106 ? 16.793 -20.069 -15.873 1.00 74.12 106 ILE A CA 1
ATOM 879 C C . ILE A 1 106 ? 16.637 -21.297 -14.963 1.00 74.12 106 ILE A C 1
ATOM 881 O O . ILE A 1 106 ? 15.522 -21.779 -14.772 1.00 74.12 106 ILE A O 1
ATOM 885 N N . SER A 1 107 ? 17.730 -21.782 -14.357 1.00 78.75 107 SER A N 1
ATOM 886 C CA . SER A 1 107 ? 17.666 -22.875 -13.384 1.00 78.75 107 SER A CA 1
ATOM 887 C C . SER A 1 107 ? 16.936 -22.502 -12.091 1.00 78.75 107 SER A C 1
ATOM 889 O O . SER A 1 107 ? 16.440 -23.394 -11.409 1.00 78.75 107 SER A O 1
ATOM 891 N N . ASP A 1 108 ? 16.855 -21.212 -11.759 1.00 77.19 108 ASP A N 1
ATOM 892 C CA . ASP A 1 108 ? 16.200 -20.694 -10.555 1.00 77.19 108 ASP A CA 1
ATOM 893 C C . ASP A 1 108 ? 14.725 -20.338 -10.779 1.00 77.19 108 ASP A C 1
ATOM 895 O O . ASP A 1 108 ? 13.996 -20.125 -9.813 1.00 77.19 108 ASP A O 1
ATOM 899 N N . LEU A 1 109 ? 14.241 -20.364 -12.027 1.00 79.81 109 LEU A N 1
ATOM 900 C CA . LEU A 1 109 ? 12.845 -20.054 -12.350 1.00 79.81 109 LEU A CA 1
ATOM 901 C C . LEU A 1 109 ? 11.858 -21.005 -11.653 1.00 79.81 109 LEU A C 1
ATOM 903 O O . LEU A 1 109 ? 10.770 -20.599 -11.254 1.00 79.81 109 LEU A O 1
ATOM 907 N N . SER A 1 110 ? 12.254 -22.265 -11.451 1.00 83.38 110 SER A N 1
ATOM 908 C CA . SER A 1 110 ? 11.447 -23.240 -10.711 1.00 83.38 110 SER A CA 1
ATOM 909 C C . SER A 1 110 ? 11.171 -22.808 -9.269 1.00 83.38 110 SER A C 1
ATOM 911 O O . SER A 1 110 ? 10.106 -23.125 -8.749 1.00 83.38 110 SER A O 1
ATOM 913 N N . LYS A 1 111 ? 12.082 -22.053 -8.641 1.00 81.75 111 LYS A N 1
ATOM 914 C CA . LYS A 1 111 ? 11.924 -21.562 -7.266 1.00 81.75 111 LYS A CA 1
ATOM 915 C C . LYS A 1 111 ? 10.798 -20.541 -7.175 1.00 81.75 111 LYS A C 1
ATOM 917 O O . LYS A 1 111 ? 10.000 -20.621 -6.247 1.00 81.75 111 LYS A O 1
ATOM 922 N N . VAL A 1 112 ? 10.678 -19.659 -8.169 1.00 84.69 112 VAL A N 1
ATOM 923 C CA . VAL A 1 112 ? 9.623 -18.631 -8.240 1.00 84.69 112 VAL A CA 1
ATOM 924 C C . VAL A 1 112 ? 8.237 -19.274 -8.199 1.00 84.69 112 VAL A C 1
ATOM 926 O O . VAL A 1 112 ? 7.358 -18.835 -7.466 1.00 84.69 112 VAL A O 1
ATOM 929 N N . PHE A 1 113 ? 8.063 -20.383 -8.918 1.00 82.94 113 PHE A N 1
ATOM 930 C CA . PHE A 1 113 ? 6.797 -21.116 -8.976 1.00 82.94 113 PHE A CA 1
ATOM 931 C C . PHE A 1 113 ? 6.445 -21.878 -7.691 1.00 82.94 113 PHE A C 1
ATOM 933 O O . PHE A 1 113 ? 5.335 -22.391 -7.578 1.00 82.94 113 PHE A O 1
ATOM 940 N N . THR A 1 114 ? 7.372 -21.967 -6.734 1.00 85.19 114 THR A N 1
ATOM 941 C CA . THR A 1 114 ? 7.142 -22.602 -5.425 1.00 85.19 114 THR A CA 1
ATOM 942 C C . THR A 1 114 ? 6.884 -21.601 -4.301 1.00 85.19 114 THR A C 1
ATOM 944 O O . THR A 1 114 ? 6.590 -22.017 -3.183 1.00 85.19 114 THR A O 1
ATOM 947 N N . VAL A 1 115 ? 6.984 -20.295 -4.572 1.00 85.50 115 VAL A N 1
ATOM 948 C CA . VAL A 1 115 ? 6.753 -19.256 -3.565 1.00 85.50 115 VAL A CA 1
ATOM 949 C C . VAL A 1 115 ? 5.252 -19.097 -3.331 1.00 85.50 115 VAL A C 1
ATOM 951 O O . VAL A 1 115 ? 4.520 -18.619 -4.195 1.00 85.50 115 VAL A O 1
ATOM 954 N N . THR A 1 116 ? 4.801 -19.469 -2.135 1.00 84.75 116 THR A N 1
ATOM 955 C CA . THR A 1 116 ? 3.401 -19.322 -1.701 1.00 84.75 116 THR A CA 1
ATOM 956 C C . THR A 1 116 ? 3.207 -18.207 -0.677 1.00 84.75 116 THR A C 1
ATOM 958 O O . THR A 1 116 ? 2.099 -17.714 -0.523 1.00 84.75 116 THR A O 1
ATOM 961 N N . SER A 1 117 ? 4.268 -17.802 0.023 1.00 87.44 117 SER A N 1
ATOM 962 C CA . SER A 1 117 ? 4.276 -16.677 0.959 1.00 87.44 117 SER A CA 1
ATOM 963 C C . SER A 1 117 ? 5.657 -16.017 0.982 1.00 87.44 117 SER A C 1
ATOM 965 O O . SER A 1 117 ? 6.652 -16.608 0.558 1.00 87.44 117 SER A O 1
ATOM 967 N N . GLY A 1 118 ? 5.711 -14.769 1.435 1.00 86.94 118 GLY A N 1
ATOM 968 C CA . GLY A 1 118 ? 6.944 -14.040 1.699 1.00 86.94 118 GLY A CA 1
ATOM 969 C C . GLY A 1 118 ? 7.496 -14.355 3.079 1.00 86.94 118 GLY A C 1
ATOM 970 O O . GLY A 1 118 ? 8.639 -14.795 3.227 1.00 86.94 118 GLY A O 1
ATOM 971 N N . VAL A 1 119 ? 6.654 -14.164 4.091 1.00 86.31 119 VAL A N 1
ATOM 972 C CA . VAL A 1 119 ? 6.969 -14.481 5.482 1.00 86.31 119 VAL A CA 1
ATOM 973 C C . VAL A 1 119 ? 6.623 -15.939 5.783 1.00 86.31 119 VAL A C 1
ATOM 975 O O . VAL A 1 119 ? 5.594 -16.478 5.363 1.00 86.31 119 VAL A O 1
ATOM 978 N N . PHE A 1 120 ? 7.512 -16.607 6.518 1.00 84.19 120 PHE A N 1
ATOM 979 C CA . PHE A 1 120 ? 7.305 -17.986 6.948 1.00 84.19 120 PHE A CA 1
ATOM 980 C C . PHE A 1 120 ? 6.150 -18.079 7.955 1.00 84.19 120 PHE A C 1
ATOM 982 O O . PHE A 1 120 ? 6.091 -17.311 8.913 1.00 84.19 120 PHE A O 1
ATOM 989 N N . GLY A 1 121 ? 5.266 -19.062 7.767 1.00 79.38 121 GLY A N 1
ATOM 990 C CA . GLY A 1 121 ? 4.165 -19.345 8.695 1.00 79.38 121 GLY A CA 1
ATOM 991 C C . GLY A 1 121 ? 2.902 -18.503 8.488 1.00 79.38 121 GLY A C 1
ATOM 992 O O . GLY A 1 121 ? 1.947 -18.685 9.237 1.00 79.38 121 GLY A O 1
ATOM 993 N N . ILE A 1 122 ? 2.872 -17.626 7.480 1.00 83.25 122 ILE A N 1
ATOM 994 C CA . ILE A 1 122 ? 1.637 -16.989 7.013 1.00 83.25 122 ILE A CA 1
ATOM 995 C C . ILE A 1 122 ? 0.845 -17.964 6.139 1.00 83.25 122 ILE A C 1
ATOM 997 O O . ILE A 1 122 ? 1.386 -18.524 5.184 1.00 83.25 122 ILE A O 1
ATOM 1001 N N . ASP A 1 123 ? -0.443 -18.125 6.446 1.00 86.75 123 ASP A N 1
ATOM 1002 C CA . ASP A 1 123 ? -1.402 -18.742 5.530 1.00 86.75 123 ASP A CA 1
ATOM 1003 C C . ASP A 1 123 ? -1.728 -17.747 4.394 1.00 86.75 123 ASP A C 1
ATOM 1005 O O . ASP A 1 123 ? -2.096 -16.602 4.685 1.00 86.75 123 ASP A O 1
ATOM 1009 N N . PRO A 1 124 ? -1.583 -18.130 3.111 1.00 87.12 124 PRO A N 1
ATOM 1010 C CA . PRO A 1 124 ? -1.863 -17.234 1.995 1.00 87.12 124 PRO A CA 1
ATOM 1011 C C . PRO A 1 124 ? -3.281 -16.653 1.954 1.00 87.12 124 PRO A C 1
ATOM 1013 O O . PRO A 1 124 ? -3.461 -15.551 1.434 1.00 87.12 124 PRO A O 1
ATOM 1016 N N . ASP A 1 125 ? -4.267 -17.330 2.548 1.00 87.69 125 ASP A N 1
ATOM 1017 C CA . ASP A 1 125 ? -5.659 -16.858 2.586 1.00 87.69 125 ASP A CA 1
ATOM 1018 C C . ASP A 1 125 ? -5.857 -15.666 3.547 1.00 87.69 125 ASP A C 1
ATOM 1020 O O . ASP A 1 125 ? -6.847 -14.930 3.460 1.00 87.69 125 ASP A O 1
ATOM 1024 N N . VAL A 1 126 ? -4.909 -15.435 4.463 1.00 90.06 126 VAL A N 1
ATOM 1025 C CA . VAL A 1 126 ? -4.939 -14.316 5.421 1.00 90.06 126 VAL A CA 1
ATOM 1026 C C . VAL A 1 126 ? -3.880 -13.256 5.128 1.00 90.06 126 VAL A C 1
ATOM 1028 O O . VAL A 1 126 ? -3.563 -12.446 6.003 1.00 90.06 126 VAL A O 1
ATOM 1031 N N . ALA A 1 127 ? -3.345 -13.230 3.908 1.00 90.19 127 ALA A N 1
ATOM 1032 C CA . ALA A 1 127 ? -2.328 -12.276 3.494 1.00 90.19 127 ALA A CA 1
ATOM 1033 C C . ALA A 1 127 ? -2.700 -11.502 2.228 1.00 90.19 127 ALA A C 1
ATOM 1035 O O . ALA A 1 127 ? -3.417 -11.980 1.349 1.00 90.19 127 ALA A O 1
ATOM 1036 N N . ILE A 1 128 ? -2.159 -10.288 2.146 1.00 90.88 128 ILE A N 1
ATOM 1037 C CA . ILE A 1 128 ? -2.150 -9.457 0.951 1.00 90.88 128 ILE A CA 1
ATOM 1038 C C . ILE A 1 128 ? -0.709 -9.197 0.525 1.00 90.88 128 ILE A C 1
ATOM 1040 O O . ILE A 1 128 ? 0.150 -8.851 1.339 1.00 90.88 128 ILE A O 1
ATOM 1044 N N . TYR A 1 129 ? -0.445 -9.343 -0.765 1.00 90.06 129 TYR A N 1
ATOM 1045 C CA . TYR A 1 129 ? 0.900 -9.332 -1.318 1.00 90.06 129 TYR A CA 1
ATOM 1046 C C . TYR A 1 129 ? 1.095 -8.082 -2.173 1.00 90.06 129 TYR A C 1
ATOM 1048 O O . TYR A 1 129 ? 0.556 -8.004 -3.279 1.00 90.06 129 TYR A O 1
ATOM 1056 N N . PRO A 1 130 ? 1.824 -7.068 -1.681 1.00 89.88 130 PRO A N 1
ATOM 1057 C CA . PRO A 1 130 ? 2.176 -5.908 -2.477 1.00 89.88 130 PRO A CA 1
ATOM 1058 C C . PRO A 1 130 ? 3.437 -6.169 -3.297 1.00 89.88 130 PRO A C 1
ATOM 1060 O O . PRO A 1 130 ? 4.462 -6.597 -2.766 1.00 89.88 130 PRO A O 1
ATOM 1063 N N . LEU A 1 131 ? 3.397 -5.817 -4.581 1.00 88.00 131 LEU A N 1
ATOM 1064 C CA . LEU A 1 131 ? 4.622 -5.722 -5.374 1.00 88.00 131 LEU A CA 1
ATOM 1065 C C . LEU A 1 131 ? 5.413 -4.453 -5.027 1.00 88.00 131 LEU A C 1
ATOM 1067 O O . LEU A 1 131 ? 6.633 -4.466 -4.864 1.00 88.00 131 LEU A O 1
ATOM 1071 N N . LEU A 1 132 ? 4.680 -3.356 -4.872 1.00 89.56 132 LEU A N 1
ATOM 1072 C CA . LEU A 1 132 ? 5.163 -2.035 -4.505 1.00 89.56 132 LEU A CA 1
ATOM 1073 C C . LEU A 1 132 ? 4.127 -1.373 -3.591 1.00 89.56 132 LEU A C 1
ATOM 1075 O O . LEU A 1 132 ? 2.992 -1.824 -3.505 1.00 89.56 132 LEU A O 1
ATOM 1079 N N . TYR A 1 133 ? 4.537 -0.348 -2.854 1.00 91.06 133 TYR A N 1
ATOM 1080 C CA . TYR A 1 133 ? 3.715 0.482 -1.977 1.00 91.06 133 TYR A CA 1
ATOM 1081 C C . TYR A 1 133 ? 4.509 1.750 -1.636 1.00 91.06 133 TYR A C 1
ATOM 1083 O O . TYR A 1 133 ? 5.715 1.811 -1.883 1.00 91.06 133 TYR A O 1
ATOM 1091 N N . HIS A 1 134 ? 3.855 2.762 -1.064 1.00 90.81 134 HIS A N 1
ATOM 1092 C CA . HIS A 1 134 ? 4.445 4.095 -0.879 1.00 90.81 134 HIS A CA 1
ATOM 1093 C C . HIS A 1 134 ? 5.755 4.104 -0.060 1.00 90.81 134 HIS A C 1
ATOM 1095 O O . HIS A 1 134 ? 6.716 4.735 -0.494 1.00 90.81 134 HIS A O 1
ATOM 1101 N N . ASP A 1 135 ? 5.864 3.347 1.033 1.00 90.88 135 ASP A N 1
ATOM 1102 C CA . ASP A 1 135 ? 7.123 3.251 1.803 1.00 90.88 135 ASP A CA 1
ATOM 1103 C C . ASP A 1 135 ? 8.129 2.239 1.221 1.00 90.88 135 ASP A C 1
ATOM 1105 O O . ASP A 1 135 ? 9.312 2.214 1.570 1.00 90.88 135 ASP A O 1
ATOM 1109 N N . GLY A 1 136 ? 7.666 1.388 0.302 1.00 89.69 136 GLY A N 1
ATOM 1110 C CA . GLY A 1 136 ? 8.451 0.355 -0.370 1.00 89.69 136 GLY A CA 1
ATOM 1111 C C . GLY A 1 136 ? 9.213 0.846 -1.603 1.00 89.69 136 GLY A C 1
ATOM 1112 O O . GLY A 1 136 ? 9.939 0.044 -2.195 1.00 89.69 136 GLY A O 1
ATOM 1113 N N . ARG A 1 137 ? 9.063 2.129 -1.974 1.00 91.00 137 ARG A N 1
ATOM 1114 C CA . ARG A 1 137 ? 9.670 2.794 -3.146 1.00 91.00 137 ARG A CA 1
ATOM 1115 C C . ARG A 1 137 ? 11.194 2.901 -3.055 1.00 91.00 137 ARG A C 1
ATOM 1117 O O . ARG A 1 137 ? 11.749 2.925 -1.962 1.00 91.00 137 ARG A O 1
ATOM 1124 N N . SER A 1 138 ? 11.862 3.014 -4.196 1.00 91.62 138 SER A N 1
ATOM 1125 C CA . SER A 1 138 ? 13.296 3.302 -4.316 1.00 91.62 138 SER A CA 1
ATOM 1126 C C . SER A 1 138 ? 13.524 4.627 -5.058 1.00 91.62 138 SER A C 1
ATOM 1128 O O . SER A 1 138 ? 12.683 5.078 -5.839 1.00 91.62 138 SER A O 1
ATOM 1130 N N . ASP A 1 139 ? 14.652 5.294 -4.807 1.00 89.75 139 ASP A N 1
ATOM 1131 C CA . ASP A 1 139 ? 15.044 6.518 -5.524 1.00 89.75 139 ASP A CA 1
ATOM 1132 C C . ASP A 1 139 ? 15.506 6.218 -6.963 1.00 89.75 139 ASP A C 1
ATOM 1134 O O . ASP A 1 139 ? 15.345 7.045 -7.866 1.00 89.75 139 ASP A O 1
ATOM 1138 N N . LYS A 1 140 ? 16.041 5.013 -7.178 1.00 90.75 140 LYS A N 1
ATOM 1139 C CA . LYS A 1 140 ? 16.617 4.505 -8.429 1.00 90.75 140 LYS A CA 1
ATOM 1140 C C . LYS A 1 140 ? 16.039 3.137 -8.780 1.00 90.75 140 LYS A C 1
ATOM 1142 O O . LYS A 1 140 ? 15.345 2.523 -7.975 1.00 90.75 140 LYS A O 1
ATOM 1147 N N . ALA A 1 141 ? 16.345 2.644 -9.976 1.00 91.12 141 ALA A N 1
ATOM 1148 C CA . ALA A 1 141 ? 16.065 1.256 -10.322 1.00 91.12 141 ALA A CA 1
ATOM 1149 C C . ALA A 1 141 ? 16.811 0.310 -9.365 1.00 91.12 141 ALA A C 1
ATOM 1151 O O . ALA A 1 141 ? 18.040 0.343 -9.291 1.00 91.12 141 ALA A O 1
ATOM 1152 N N . ASP A 1 142 ? 16.049 -0.499 -8.636 1.00 90.31 142 ASP A N 1
ATOM 1153 C CA . ASP A 1 142 ? 16.533 -1.432 -7.619 1.00 90.31 142 ASP A CA 1
ATOM 1154 C C . ASP A 1 142 ? 15.795 -2.772 -7.797 1.00 90.31 142 ASP A C 1
ATOM 1156 O O . ASP A 1 142 ? 14.568 -2.793 -7.704 1.00 90.31 142 ASP A O 1
ATOM 1160 N N . PRO A 1 143 ? 16.481 -3.878 -8.130 1.00 84.38 143 PRO A N 1
ATOM 1161 C CA . PRO A 1 143 ? 15.858 -5.196 -8.277 1.00 84.38 143 PRO A CA 1
ATOM 1162 C C . PRO A 1 143 ? 15.181 -5.749 -7.013 1.00 84.38 143 PRO A C 1
ATOM 1164 O O . PRO A 1 143 ? 14.213 -6.507 -7.117 1.00 84.38 143 PRO A O 1
ATOM 1167 N N . GLU A 1 144 ? 15.656 -5.376 -5.822 1.00 83.50 144 GLU A N 1
ATOM 1168 C CA . GLU A 1 144 ? 15.096 -5.837 -4.540 1.00 83.50 144 GLU A CA 1
ATOM 1169 C C . GLU A 1 144 ? 13.850 -5.029 -4.139 1.00 83.50 144 GLU A C 1
ATOM 1171 O O . GLU A 1 144 ? 12.989 -5.490 -3.381 1.00 83.50 144 GLU A O 1
ATOM 1176 N N . ARG A 1 145 ? 13.736 -3.807 -4.669 1.00 89.38 145 ARG A N 1
ATOM 1177 C CA . ARG A 1 145 ? 12.622 -2.875 -4.447 1.00 89.38 145 ARG A CA 1
ATOM 1178 C C . ARG A 1 145 ? 12.114 -2.344 -5.789 1.00 89.38 145 ARG A C 1
ATOM 1180 O O . ARG A 1 145 ? 12.192 -1.139 -6.033 1.00 89.38 145 ARG A O 1
ATOM 1187 N N . PRO A 1 146 ? 11.612 -3.219 -6.674 1.00 90.81 146 PRO A N 1
ATOM 1188 C CA . PRO A 1 146 ? 11.370 -2.848 -8.055 1.00 90.81 146 PRO A CA 1
ATOM 1189 C C . PRO A 1 146 ? 10.239 -1.821 -8.157 1.00 90.81 146 PRO A C 1
ATOM 1191 O O . PRO A 1 146 ? 9.204 -1.927 -7.497 1.00 90.81 146 PRO A O 1
ATOM 1194 N N . THR A 1 147 ? 10.454 -0.810 -8.995 1.00 91.38 147 THR A N 1
ATOM 1195 C CA . THR A 1 147 ? 9.492 0.260 -9.290 1.00 91.38 147 THR A CA 1
ATOM 1196 C C . THR A 1 147 ? 9.391 0.487 -10.790 1.00 91.38 147 THR A C 1
ATOM 1198 O O . THR A 1 147 ? 10.118 -0.128 -11.572 1.00 91.38 147 THR A O 1
ATOM 1201 N N . TYR A 1 148 ? 8.551 1.436 -11.219 1.00 90.75 148 TYR A N 1
ATOM 1202 C CA . TYR A 1 148 ? 8.499 1.845 -12.624 1.00 90.75 148 TYR A CA 1
ATOM 1203 C C . TYR A 1 148 ? 9.886 2.199 -13.196 1.00 90.75 148 TYR A C 1
ATOM 1205 O O . TYR A 1 148 ? 10.112 2.005 -14.389 1.00 90.75 148 TYR A O 1
ATOM 1213 N N . LYS A 1 149 ? 10.832 2.653 -12.356 1.00 91.06 149 LYS A N 1
ATOM 1214 C CA . LYS A 1 149 ? 12.210 2.996 -12.746 1.00 91.06 149 LYS A CA 1
ATOM 1215 C C . LYS A 1 149 ? 12.996 1.800 -13.289 1.00 91.06 149 LYS A C 1
ATOM 1217 O O . LYS A 1 149 ? 13.912 1.978 -14.088 1.00 91.06 149 LYS A O 1
ATOM 1222 N N . ASN A 1 150 ? 12.622 0.576 -12.919 1.00 92.56 150 ASN A N 1
ATOM 1223 C CA . ASN A 1 150 ? 13.201 -0.649 -13.469 1.00 92.56 150 ASN A CA 1
ATOM 1224 C C . ASN A 1 150 ? 12.701 -0.955 -14.894 1.00 92.56 150 ASN A C 1
ATOM 1226 O O . ASN A 1 150 ? 13.202 -1.883 -15.517 1.00 92.56 150 ASN A O 1
ATOM 1230 N N . GLY A 1 151 ? 11.750 -0.197 -15.449 1.00 91.94 151 GLY A N 1
ATOM 1231 C CA . GLY A 1 151 ? 11.347 -0.305 -16.853 1.00 91.94 151 GLY A CA 1
ATOM 1232 C C . GLY A 1 151 ? 10.693 -1.643 -17.207 1.00 91.94 151 GLY A C 1
ATOM 1233 O O . GLY A 1 151 ? 9.723 -2.051 -16.564 1.00 91.94 151 GLY A O 1
ATOM 1234 N N . LEU A 1 152 ? 11.205 -2.311 -18.247 1.00 90.88 152 LEU A N 1
ATOM 1235 C CA . LEU A 1 152 ? 10.662 -3.574 -18.762 1.00 90.88 152 LEU A CA 1
ATOM 1236 C C . LEU A 1 152 ? 10.602 -4.673 -17.686 1.00 90.88 152 LEU A C 1
ATOM 1238 O O . LEU A 1 152 ? 9.603 -5.383 -17.611 1.00 90.88 152 LEU A O 1
ATOM 1242 N N . GLU A 1 153 ? 11.625 -4.787 -16.839 1.00 90.50 153 GLU A N 1
ATOM 1243 C CA . GLU A 1 153 ? 11.690 -5.737 -15.720 1.00 90.50 153 GLU A CA 1
ATOM 1244 C C . GLU A 1 153 ? 10.492 -5.598 -14.773 1.00 90.50 153 GLU A C 1
ATOM 1246 O O . GLU A 1 153 ? 9.804 -6.582 -14.509 1.00 90.50 153 GLU A O 1
ATOM 1251 N N . TYR A 1 154 ? 10.173 -4.383 -14.307 1.00 91.00 154 TYR A N 1
ATOM 1252 C CA . TYR A 1 154 ? 9.020 -4.173 -13.420 1.00 91.00 154 TYR A CA 1
ATOM 1253 C C . TYR A 1 154 ? 7.692 -4.406 -14.144 1.00 91.00 154 TYR A C 1
ATOM 1255 O O . TYR A 1 154 ? 6.763 -4.958 -13.558 1.00 91.00 154 TYR A O 1
ATOM 1263 N N . HIS A 1 155 ? 7.604 -4.076 -15.436 1.00 90.62 155 HIS A N 1
ATOM 1264 C CA . HIS A 1 155 ? 6.421 -4.389 -16.241 1.00 90.62 155 HIS A CA 1
ATOM 1265 C C . HIS A 1 155 ? 6.187 -5.905 -16.374 1.00 90.62 155 HIS A C 1
ATOM 1267 O O . HIS A 1 155 ? 5.060 -6.392 -16.264 1.00 90.62 155 HIS A O 1
ATOM 1273 N N . GLN A 1 156 ? 7.250 -6.677 -16.615 1.00 89.19 156 GLN A N 1
ATOM 1274 C CA . GLN A 1 156 ? 7.190 -8.139 -16.679 1.00 89.19 156 GLN A CA 1
ATOM 1275 C C . GLN A 1 156 ? 6.866 -8.744 -15.317 1.00 89.19 156 GLN A C 1
ATOM 1277 O O . GLN A 1 156 ? 6.059 -9.670 -15.238 1.00 89.19 156 GLN A O 1
ATOM 1282 N N . LEU A 1 157 ? 7.441 -8.188 -14.253 1.00 88.81 157 LEU A N 1
ATOM 1283 C CA . LEU A 1 157 ? 7.177 -8.600 -12.887 1.00 88.81 157 LEU A CA 1
ATOM 1284 C C . LEU A 1 157 ? 5.708 -8.374 -12.507 1.00 88.81 157 LEU A C 1
ATOM 1286 O O . LEU A 1 157 ? 5.089 -9.295 -11.993 1.00 88.81 157 LEU A O 1
ATOM 1290 N N . GLN A 1 158 ? 5.113 -7.223 -12.840 1.00 88.88 158 GLN A N 1
ATOM 1291 C CA . GLN A 1 158 ? 3.674 -6.983 -12.653 1.00 88.88 158 GLN A CA 1
ATOM 1292 C C . GLN A 1 158 ? 2.816 -8.010 -13.397 1.00 88.88 158 GLN A C 1
ATOM 1294 O O . GLN A 1 158 ? 1.873 -8.559 -12.831 1.00 88.88 158 GLN A O 1
ATOM 1299 N N . LYS A 1 159 ? 3.152 -8.320 -14.657 1.00 88.62 159 LYS A N 1
ATOM 1300 C CA . LYS A 1 159 ? 2.441 -9.353 -15.428 1.00 88.62 159 LYS A CA 1
ATOM 1301 C C . LYS A 1 159 ? 2.556 -10.725 -14.785 1.00 88.62 159 LYS A C 1
ATOM 1303 O O . LYS A 1 159 ? 1.562 -11.440 -14.731 1.00 88.62 159 LYS A O 1
ATOM 1308 N N . PHE A 1 160 ? 3.744 -11.086 -14.308 1.00 86.31 160 PHE A N 1
ATOM 1309 C CA . PHE A 1 160 ? 3.943 -12.321 -13.563 1.00 86.31 160 PHE A CA 1
ATOM 1310 C C . PHE A 1 160 ? 3.082 -12.327 -12.297 1.00 86.31 160 PHE A C 1
ATOM 1312 O O . PHE A 1 160 ? 2.342 -13.274 -12.080 1.00 86.31 160 PHE A O 1
ATOM 1319 N N . PHE A 1 161 ? 3.111 -11.243 -11.524 1.00 84.12 161 PHE A N 1
ATOM 1320 C CA . PHE A 1 161 ? 2.352 -11.079 -10.285 1.00 84.12 161 PHE A CA 1
ATOM 1321 C C . PHE A 1 161 ? 0.833 -11.183 -10.492 1.00 84.12 161 PHE A C 1
ATOM 1323 O O . PHE A 1 161 ? 0.128 -11.711 -9.642 1.00 84.12 161 PHE A O 1
ATOM 1330 N N . LEU A 1 162 ? 0.331 -10.707 -11.637 1.00 86.12 162 LEU A N 1
ATOM 1331 C CA . LEU A 1 162 ? -1.084 -10.769 -12.018 1.00 86.12 162 LEU A CA 1
ATOM 1332 C C . LEU A 1 162 ? -1.505 -12.116 -12.614 1.00 86.12 162 LEU A C 1
ATOM 1334 O O . LEU A 1 162 ? -2.659 -12.515 -12.480 1.00 86.12 162 LEU A O 1
ATOM 1338 N N . ALA A 1 163 ? -0.604 -12.780 -13.340 1.00 85.62 163 ALA A N 1
ATOM 1339 C CA . ALA A 1 163 ? -0.912 -14.007 -14.067 1.00 85.62 163 ALA A CA 1
ATOM 1340 C C . ALA A 1 163 ? -0.603 -15.273 -13.265 1.00 85.62 163 ALA A C 1
ATOM 1342 O O . ALA A 1 163 ? -1.235 -16.304 -13.503 1.00 85.62 163 ALA A O 1
ATOM 1343 N N . TRP A 1 164 ? 0.392 -15.230 -12.376 1.00 78.38 164 TRP A N 1
ATOM 1344 C CA . TRP A 1 164 ? 0.824 -16.399 -11.629 1.00 78.38 164 TRP A CA 1
ATOM 1345 C C . TRP A 1 164 ? -0.193 -16.722 -10.525 1.00 78.38 164 TRP A C 1
ATOM 1347 O O . TRP A 1 164 ? -0.400 -15.915 -9.618 1.00 78.38 164 TRP A O 1
ATOM 1357 N N . PRO A 1 165 ? -0.868 -17.880 -10.611 1.00 56.62 165 PRO A N 1
ATOM 1358 C CA . PRO A 1 165 ? -2.097 -18.117 -9.879 1.00 56.62 165 PRO A CA 1
ATOM 1359 C C . PRO A 1 165 ? -1.811 -18.680 -8.491 1.00 56.62 165 PRO A C 1
ATOM 1361 O O . PRO A 1 165 ? -1.501 -19.858 -8.341 1.00 56.62 165 PRO A O 1
ATOM 1364 N N . HIS A 1 166 ? -2.038 -17.875 -7.465 1.00 58.97 166 HIS A N 1
ATOM 1365 C CA . HIS A 1 166 ? -2.501 -18.388 -6.182 1.00 58.97 166 HIS A CA 1
ATOM 1366 C C . HIS A 1 166 ? -3.739 -17.588 -5.775 1.00 58.97 166 HIS A C 1
ATOM 1368 O O . HIS A 1 166 ? -3.916 -16.464 -6.236 1.00 58.97 166 HIS A O 1
ATOM 1374 N N . GLY A 1 167 ? -4.640 -18.180 -4.986 1.00 56.53 167 GLY A N 1
ATOM 1375 C CA . GLY A 1 167 ? -5.847 -17.531 -4.451 1.00 56.53 167 GLY A CA 1
ATOM 1376 C C . GLY A 1 167 ? -5.518 -16.442 -3.429 1.00 56.53 167 GLY A C 1
ATOM 1377 O O . GLY A 1 167 ? -6.061 -16.437 -2.337 1.00 56.53 167 GLY A O 1
ATOM 1378 N N . ILE A 1 168 ? -4.587 -15.563 -3.782 1.00 69.00 168 ILE A N 1
ATOM 1379 C CA . ILE A 1 168 ? -3.966 -14.572 -2.929 1.00 69.00 168 ILE A CA 1
ATOM 1380 C C . ILE A 1 168 ? -4.512 -13.188 -3.257 1.00 69.00 168 ILE A C 1
ATOM 1382 O O . ILE A 1 168 ? -4.727 -12.842 -4.422 1.00 69.00 168 ILE A O 1
ATOM 1386 N N . SER A 1 169 ? -4.715 -12.373 -2.226 1.00 80.12 169 SER A N 1
ATOM 1387 C CA . SER A 1 169 ? -5.014 -10.956 -2.407 1.00 80.12 169 SER A CA 1
ATOM 1388 C C . SER A 1 169 ? -3.754 -10.262 -2.920 1.00 80.12 169 SER A C 1
ATOM 1390 O O . SER A 1 169 ? -2.744 -10.204 -2.220 1.00 80.12 169 SER A O 1
ATOM 1392 N N . ILE A 1 170 ? -3.786 -9.720 -4.134 1.00 84.12 170 ILE A N 1
ATOM 1393 C CA . ILE A 1 170 ? -2.680 -8.918 -4.666 1.00 84.12 170 ILE A CA 1
ATOM 1394 C C . ILE A 1 170 ? -2.954 -7.429 -4.474 1.00 84.12 170 ILE A C 1
ATOM 1396 O O . ILE A 1 170 ? -4.076 -6.958 -4.659 1.00 84.12 170 ILE A O 1
ATOM 1400 N N . TYR A 1 171 ? -1.910 -6.680 -4.132 1.00 86.25 171 TYR A N 1
ATOM 1401 C CA . TYR A 1 171 ? -1.939 -5.223 -4.089 1.00 86.25 171 TYR A CA 1
ATOM 1402 C C . TYR A 1 171 ? -1.091 -4.673 -5.233 1.00 86.25 171 TYR A C 1
ATOM 1404 O O . TYR A 1 171 ? 0.142 -4.751 -5.214 1.00 86.25 171 TYR A O 1
ATOM 1412 N N . LEU A 1 172 ? -1.775 -4.120 -6.237 1.00 86.69 172 LEU A N 1
ATOM 1413 C CA . LEU A 1 172 ? -1.144 -3.254 -7.220 1.00 86.69 172 LEU A CA 1
ATOM 1414 C C . LEU A 1 172 ? -1.076 -1.851 -6.636 1.00 86.69 172 LEU A C 1
ATOM 1416 O O . LEU A 1 172 ? -2.077 -1.303 -6.169 1.00 86.69 172 LEU A O 1
ATOM 1420 N N . TRP A 1 173 ? 0.120 -1.288 -6.649 1.00 86.69 173 TRP A N 1
ATOM 1421 C CA . TRP A 1 173 ? 0.284 0.113 -6.333 1.00 86.69 173 TRP A CA 1
ATOM 1422 C C . TRP A 1 173 ? -0.144 0.941 -7.537 1.00 86.69 173 TRP A C 1
ATOM 1424 O O . TRP A 1 173 ? 0.033 0.489 -8.653 1.00 86.69 173 TRP A O 1
ATOM 1434 N N . GLY A 1 174 ? -0.727 2.109 -7.296 1.00 85.81 174 GLY A N 1
ATOM 1435 C CA . GLY A 1 174 ? -0.955 3.115 -8.324 1.00 85.81 174 GLY A CA 1
ATOM 1436 C C . GLY A 1 174 ? -0.411 4.433 -7.801 1.00 85.81 174 GLY A C 1
ATOM 1437 O O . GLY A 1 174 ? -0.794 4.887 -6.717 1.00 85.81 174 GLY A O 1
ATOM 1438 N N . GLY A 1 175 ? 0.520 5.037 -8.530 1.00 85.25 175 GLY A N 1
ATOM 1439 C CA . GLY A 1 175 ? 1.178 6.257 -8.086 1.00 85.25 175 GLY A CA 1
ATOM 1440 C C . GLY A 1 175 ? 1.629 7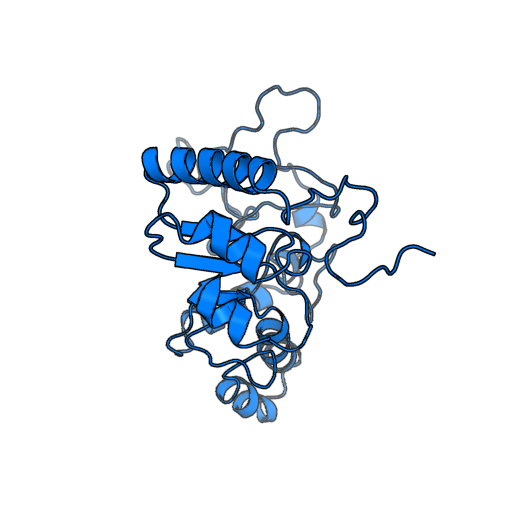.163 -9.223 1.00 85.25 175 GLY A C 1
ATOM 1441 O O . GLY A 1 175 ? 1.087 7.179 -10.327 1.00 85.25 175 GLY A O 1
ATOM 1442 N N . TYR A 1 176 ? 2.643 7.970 -8.930 1.00 85.56 176 TYR A N 1
ATOM 1443 C CA . TYR A 1 176 ? 3.198 8.967 -9.840 1.00 85.56 176 TYR A CA 1
ATOM 1444 C C . TYR A 1 176 ? 4.715 8.833 -9.967 1.00 85.56 176 TYR A C 1
ATOM 1446 O O . TYR A 1 176 ? 5.340 8.140 -9.177 1.00 85.56 176 TYR A O 1
ATOM 1454 N N . SER A 1 177 ? 5.334 9.480 -10.956 1.00 86.19 177 SER A N 1
ATOM 1455 C CA . SER A 1 177 ? 6.799 9.529 -11.076 1.00 86.19 177 SER A CA 1
ATOM 1456 C C . SER A 1 177 ? 7.432 10.480 -10.054 1.00 86.19 177 SER A C 1
ATOM 1458 O O . SER A 1 177 ? 6.898 11.572 -9.838 1.00 86.19 177 SER A O 1
ATOM 1460 N N . TRP A 1 178 ? 8.596 10.135 -9.498 1.00 86.44 178 TRP A N 1
ATOM 1461 C CA . TRP A 1 178 ? 9.339 10.968 -8.539 1.00 86.44 178 TRP A CA 1
ATOM 1462 C C . TRP A 1 178 ? 10.838 11.061 -8.859 1.00 86.44 178 TRP A C 1
ATOM 1464 O O . TRP A 1 178 ? 11.442 10.128 -9.397 1.00 86.44 178 TRP A O 1
ATOM 1474 N N . THR A 1 179 ? 11.447 12.190 -8.495 1.00 84.44 179 THR A N 1
ATOM 1475 C CA . THR A 1 179 ? 12.902 12.414 -8.525 1.00 84.44 179 THR A CA 1
ATOM 1476 C C . THR A 1 179 ? 13.564 12.114 -7.184 1.00 84.44 179 THR A C 1
ATOM 1478 O O . THR A 1 179 ? 14.714 11.690 -7.154 1.00 84.44 179 THR A O 1
ATOM 1481 N N . ASP A 1 180 ? 12.826 12.284 -6.089 1.00 86.31 180 ASP A N 1
ATOM 1482 C CA . ASP A 1 180 ? 13.230 11.974 -4.719 1.00 86.31 180 ASP A CA 1
ATOM 1483 C C . ASP A 1 180 ? 12.014 11.468 -3.920 1.00 86.31 180 ASP A C 1
ATOM 1485 O O . ASP A 1 180 ? 10.873 11.605 -4.360 1.00 86.31 180 ASP A O 1
ATOM 1489 N N . LEU A 1 181 ? 12.249 10.820 -2.779 1.00 89.81 181 LEU A N 1
ATOM 1490 C CA . LEU A 1 181 ? 11.192 10.124 -2.033 1.00 89.81 181 LEU A CA 1
ATOM 1491 C C . LEU A 1 181 ? 10.263 11.059 -1.240 1.00 89.81 181 LEU A C 1
ATOM 1493 O O . LEU A 1 181 ? 9.146 10.648 -0.915 1.00 89.81 181 LEU A O 1
ATOM 1497 N N . GLU A 1 182 ? 10.693 12.300 -1.000 1.00 89.19 182 GLU A N 1
ATOM 1498 C CA . GLU A 1 182 ? 9.933 13.342 -0.293 1.00 89.19 182 GLU A CA 1
ATOM 1499 C C . GLU A 1 182 ? 9.038 14.144 -1.246 1.00 89.19 182 GLU A C 1
ATOM 1501 O O . GLU A 1 182 ? 8.224 14.974 -0.832 1.00 89.19 182 GLU A O 1
ATOM 1506 N N . GLN A 1 183 ? 9.185 13.911 -2.549 1.00 85.75 183 GLN A N 1
ATOM 1507 C CA . GLN A 1 183 ? 8.455 14.637 -3.562 1.00 85.75 183 GLN A CA 1
ATOM 1508 C C . GLN A 1 183 ? 6.969 14.272 -3.544 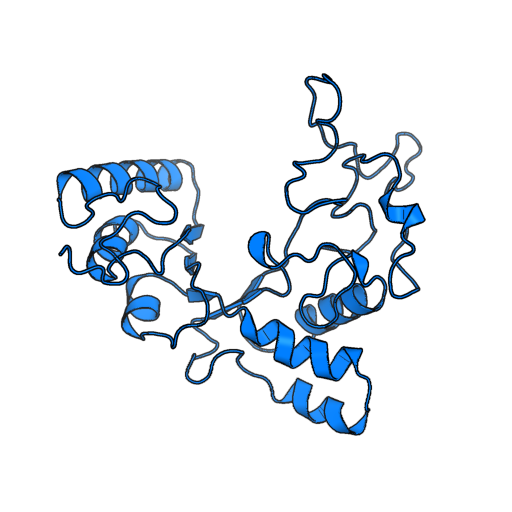1.00 85.75 183 GLN A C 1
ATOM 1510 O O . GLN A 1 183 ? 6.585 13.118 -3.751 1.00 85.75 183 GLN A O 1
ATOM 1515 N N . GLY A 1 184 ? 6.129 15.293 -3.367 1.00 83.50 184 GLY A N 1
ATOM 1516 C CA . GLY A 1 184 ? 4.678 15.179 -3.469 1.00 83.50 184 GLY A CA 1
ATOM 1517 C C . GLY A 1 184 ? 4.176 14.898 -4.895 1.00 83.50 184 GLY A C 1
ATOM 1518 O O . GLY A 1 184 ? 4.969 14.748 -5.842 1.00 83.50 184 GLY A O 1
ATOM 1519 N N . PRO A 1 185 ? 2.844 14.835 -5.071 1.00 81.56 185 PRO A N 1
ATOM 1520 C CA . PRO A 1 185 ? 2.241 14.523 -6.357 1.00 81.56 185 PRO A CA 1
ATOM 1521 C C . PRO A 1 185 ? 2.631 15.535 -7.457 1.00 81.56 185 PRO A C 1
ATOM 1523 O O . PRO A 1 185 ? 2.925 16.695 -7.160 1.00 81.56 185 PRO A O 1
ATOM 1526 N N . PRO A 1 186 ? 2.656 15.104 -8.731 1.00 80.50 186 PRO A N 1
ATOM 1527 C CA . PRO A 1 186 ? 2.951 15.963 -9.875 1.00 80.50 186 PRO A CA 1
ATOM 1528 C C . PRO A 1 186 ? 1.912 17.075 -10.050 1.00 80.50 186 PRO A C 1
ATOM 1530 O O . PRO A 1 186 ? 0.744 16.890 -9.703 1.00 80.50 186 PRO A O 1
ATOM 1533 N N . GLY A 1 187 ? 2.305 18.200 -10.653 1.00 73.56 187 GLY A N 1
ATOM 1534 C CA . GLY A 1 187 ? 1.392 19.316 -10.934 1.00 73.56 187 GLY A CA 1
ATOM 1535 C C . GLY A 1 187 ? 1.147 20.231 -9.733 1.00 73.56 187 GLY A C 1
ATOM 1536 O O . GLY A 1 187 ? 0.311 21.121 -9.801 1.00 73.56 187 GLY A O 1
ATOM 1537 N N . CYS A 1 188 ? 1.881 20.020 -8.642 1.00 74.12 188 CYS A N 1
ATOM 1538 C CA . CYS A 1 188 ? 1.895 20.900 -7.475 1.00 74.12 188 CYS A CA 1
ATOM 1539 C C . CYS A 1 188 ? 3.179 21.747 -7.408 1.00 74.12 188 CYS A C 1
ATOM 1541 O O . CYS A 1 188 ? 3.432 22.428 -6.412 1.00 74.12 188 CYS A O 1
ATOM 1543 N N . GLU A 1 189 ? 4.049 21.667 -8.421 1.00 71.19 189 GLU A N 1
ATOM 1544 C CA . GLU A 1 189 ? 5.300 22.414 -8.438 1.00 71.19 189 GLU A CA 1
ATOM 1545 C C . GLU A 1 189 ? 5.077 23.861 -8.907 1.00 71.19 189 GLU A C 1
ATOM 1547 O O . GLU A 1 189 ? 4.526 24.098 -9.973 1.00 71.19 189 GLU A O 1
ATOM 1552 N N . GLN A 1 190 ? 5.585 24.831 -8.138 1.00 58.72 190 GLN A N 1
ATOM 1553 C CA . GLN A 1 190 ? 5.617 26.268 -8.470 1.00 58.72 190 GLN A CA 1
ATOM 1554 C C . GLN A 1 190 ? 4.269 27.013 -8.499 1.00 58.72 190 GLN A C 1
ATOM 1556 O O . GLN A 1 190 ? 3.965 27.712 -9.460 1.00 58.72 190 GLN A O 1
ATOM 1561 N N . GLY A 1 191 ? 3.516 26.983 -7.395 1.00 58.97 191 GLY A N 1
ATOM 1562 C CA . GLY A 1 191 ? 2.445 27.966 -7.157 1.00 58.97 191 GLY A CA 1
ATOM 1563 C C . GLY A 1 191 ? 1.252 27.872 -8.111 1.00 58.97 191 GLY A C 1
ATOM 1564 O O . GLY A 1 191 ? 0.467 28.813 -8.186 1.00 58.97 191 GLY A O 1
ATOM 1565 N N . ASP A 1 192 ? 1.131 26.758 -8.832 1.00 58.69 192 ASP A N 1
ATOM 1566 C CA . ASP A 1 192 ? -0.085 26.387 -9.539 1.00 58.69 192 ASP A CA 1
ATOM 1567 C C . ASP A 1 192 ? -1.028 25.747 -8.508 1.00 58.69 192 ASP A C 1
ATOM 1569 O O . ASP A 1 192 ? -0.715 24.711 -7.918 1.00 58.69 192 ASP A O 1
ATOM 1573 N N . ASP A 1 193 ? -2.184 26.365 -8.257 1.00 57.66 193 ASP A N 1
ATOM 1574 C CA . ASP A 1 193 ? -3.183 25.912 -7.267 1.00 57.66 193 ASP A CA 1
ATOM 1575 C C . ASP A 1 193 ? -3.910 24.616 -7.699 1.00 57.66 193 ASP A C 1
ATOM 1577 O O . ASP A 1 193 ? -4.962 24.233 -7.171 1.00 57.66 193 ASP A O 1
ATOM 1581 N N . HIS A 1 194 ? -3.383 23.931 -8.710 1.00 57.75 194 HIS A N 1
ATOM 1582 C CA . HIS A 1 194 ? -4.038 22.843 -9.405 1.00 57.75 194 HIS A CA 1
ATOM 1583 C C . HIS A 1 194 ? -3.095 21.654 -9.567 1.00 57.75 194 HIS A C 1
ATOM 1585 O O . HIS A 1 194 ? -2.608 21.369 -10.656 1.00 57.75 194 HIS A O 1
ATOM 1591 N N . CYS A 1 195 ? -2.980 20.881 -8.484 1.00 72.50 195 CYS A N 1
ATOM 1592 C CA . CYS A 1 195 ? -2.562 19.476 -8.469 1.00 72.50 195 CYS A CA 1
ATOM 1593 C C . CYS A 1 195 ? -3.556 18.585 -9.250 1.00 72.50 195 CYS A C 1
ATOM 1595 O O . CYS A 1 195 ? -4.156 17.663 -8.696 1.00 72.50 195 CYS A O 1
ATOM 1597 N N . GLN A 1 196 ? -3.839 18.928 -10.506 1.00 74.62 196 GLN A N 1
ATOM 1598 C CA . GLN A 1 196 ? -4.895 18.323 -11.306 1.00 74.62 196 GLN A CA 1
ATOM 1599 C C . GLN A 1 196 ? -4.296 17.329 -12.301 1.00 74.62 196 GLN A C 1
ATOM 1601 O O . GLN A 1 196 ? -3.408 17.700 -13.078 1.00 74.62 196 GLN A O 1
ATOM 1606 N N . PRO A 1 197 ? -4.797 16.083 -12.332 1.00 78.75 197 PRO A N 1
ATOM 1607 C CA . PRO A 1 197 ? -4.418 15.149 -13.373 1.00 78.75 197 PRO A CA 1
ATOM 1608 C C . PRO A 1 197 ? -4.897 15.645 -14.741 1.00 78.75 197 PRO A C 1
ATOM 1610 O O . PRO A 1 197 ? -6.002 16.164 -14.904 1.00 78.75 197 PRO A O 1
ATOM 1613 N N . GLN A 1 198 ? -4.050 15.467 -15.744 1.00 80.81 198 GLN A N 1
ATOM 1614 C CA . GLN A 1 198 ? -4.387 15.625 -17.147 1.00 80.81 198 GLN A CA 1
ATOM 1615 C C . GLN A 1 198 ? -5.102 14.361 -17.651 1.00 80.81 198 GLN A C 1
ATOM 1617 O O . GLN A 1 198 ? -4.783 13.254 -17.215 1.00 80.81 198 GLN A O 1
ATOM 1622 N N . PRO A 1 199 ? -6.044 14.486 -18.599 1.00 87.38 199 PRO A N 1
ATOM 1623 C CA . PRO A 1 199 ? -6.685 13.326 -19.208 1.00 87.38 199 PRO A CA 1
ATOM 1624 C C . PRO A 1 199 ? -5.670 12.385 -19.871 1.00 87.38 199 PRO A C 1
ATOM 1626 O O . PRO A 1 199 ? -4.768 12.843 -20.567 1.00 87.38 199 PRO A O 1
ATOM 1629 N N . VAL A 1 200 ? -5.869 11.069 -19.760 1.00 88.50 200 VAL A N 1
ATOM 1630 C CA . VAL A 1 200 ? -5.030 10.071 -20.456 1.00 88.50 200 VAL A CA 1
ATOM 1631 C C . VAL A 1 200 ? -5.024 10.291 -21.970 1.00 88.50 200 VAL A C 1
ATOM 1633 O O . VAL A 1 200 ? -3.989 10.139 -22.612 1.00 88.50 200 VAL A O 1
ATOM 1636 N N . PHE A 1 201 ? -6.161 10.686 -22.547 1.00 90.44 201 PHE A N 1
ATOM 1637 C CA . PHE A 1 201 ? -6.297 10.953 -23.977 1.00 90.44 201 PHE A CA 1
ATOM 1638 C C . PHE A 1 201 ? -6.414 12.450 -24.253 1.00 90.44 201 PHE A C 1
ATOM 1640 O O . PHE A 1 201 ? -7.213 13.150 -23.629 1.00 90.44 201 PHE A O 1
ATOM 1647 N N . GLY A 1 202 ? -5.633 12.930 -25.220 1.00 89.44 202 GLY A N 1
ATOM 1648 C CA . GLY A 1 202 ? -5.709 14.301 -25.704 1.00 89.44 202 GLY A CA 1
ATOM 1649 C C . GLY A 1 202 ? -6.997 14.570 -26.483 1.00 89.44 202 GLY A C 1
ATOM 1650 O O . GLY A 1 202 ? -7.744 13.663 -26.854 1.00 89.44 202 GLY A O 1
ATOM 1651 N N . LYS A 1 203 ? -7.248 15.844 -26.806 1.00 92.06 203 LYS A N 1
ATOM 1652 C CA . LYS A 1 203 ? -8.386 16.243 -27.661 1.00 92.06 203 LYS A CA 1
ATOM 1653 C C . LYS A 1 203 ? -8.316 15.648 -29.074 1.00 92.06 203 LYS A C 1
ATOM 1655 O O . LYS A 1 203 ? -9.324 15.614 -29.770 1.00 92.06 203 LYS A O 1
ATOM 1660 N N . ASP A 1 204 ? -7.135 15.208 -29.496 1.00 93.38 204 ASP A N 1
ATOM 1661 C CA . ASP A 1 204 ? -6.878 14.508 -30.754 1.00 93.38 204 ASP A CA 1
ATOM 1662 C C . ASP A 1 204 ? -7.104 12.985 -30.663 1.00 93.38 204 ASP A C 1
ATOM 1664 O O . ASP A 1 204 ? -6.905 12.279 -31.651 1.00 93.38 204 ASP A O 1
ATOM 1668 N N . GLY A 1 205 ? -7.520 12.477 -29.497 1.00 91.31 205 GLY A N 1
ATOM 1669 C CA . GLY A 1 205 ? -7.773 11.060 -29.239 1.00 91.31 205 GLY A CA 1
ATOM 1670 C C . GLY A 1 205 ? -6.512 10.218 -29.037 1.00 91.31 205 GLY A C 1
ATOM 1671 O O . GLY A 1 205 ? -6.621 8.996 -28.951 1.00 91.31 205 GLY A O 1
ATOM 1672 N N . LYS A 1 206 ? -5.321 10.827 -28.972 1.00 89.56 206 LYS A N 1
ATOM 1673 C CA . LYS A 1 206 ? -4.065 10.094 -28.766 1.00 89.56 206 LYS A CA 1
ATOM 1674 C C . LYS A 1 206 ? -3.748 9.935 -27.279 1.00 89.56 206 LYS A C 1
ATOM 1676 O O . LYS A 1 206 ? -4.055 10.849 -26.506 1.00 89.56 206 LYS A O 1
ATOM 1681 N N . PRO A 1 207 ? -3.135 8.808 -26.867 1.00 88.19 207 PRO A N 1
ATOM 1682 C CA . PRO A 1 207 ? -2.654 8.662 -25.504 1.00 88.19 207 PRO A CA 1
ATOM 1683 C C . PRO A 1 207 ? -1.552 9.690 -25.235 1.00 88.19 207 PRO A C 1
ATOM 1685 O O . PRO A 1 207 ? -0.688 9.943 -26.074 1.00 88.19 207 PRO A O 1
ATOM 1688 N N . GLN A 1 208 ? -1.616 10.292 -24.056 1.00 87.94 208 GLN A N 1
ATOM 1689 C CA . GLN A 1 208 ? -0.628 11.231 -23.535 1.00 87.94 208 GLN A CA 1
ATOM 1690 C C . GLN A 1 208 ? 0.377 10.531 -22.597 1.00 87.94 208 GLN A C 1
ATOM 1692 O O . GLN A 1 208 ? 1.350 11.152 -22.166 1.00 87.94 208 GLN A O 1
ATOM 1697 N N . CYS A 1 209 ? 0.158 9.247 -22.278 1.00 87.12 209 CYS A N 1
ATOM 1698 C CA . CYS A 1 209 ? 1.128 8.412 -21.572 1.00 87.12 209 CYS A CA 1
ATOM 1699 C C . CYS A 1 209 ? 2.414 8.245 -22.394 1.00 87.12 209 CYS A C 1
ATOM 1701 O O . CYS A 1 209 ? 2.401 8.244 -23.625 1.00 87.12 209 CYS A O 1
ATOM 1703 N N . MET A 1 210 ? 3.525 7.996 -21.708 1.00 87.25 210 MET A N 1
ATOM 1704 C CA . MET A 1 210 ? 4.713 7.424 -22.332 1.00 87.25 210 MET A CA 1
ATOM 1705 C C . MET A 1 210 ? 4.434 5.961 -22.715 1.00 87.25 210 MET A C 1
ATOM 1707 O O . MET A 1 210 ? 3.754 5.262 -21.960 1.00 87.25 210 MET A O 1
ATOM 1711 N N . PRO A 1 211 ? 4.971 5.467 -23.844 1.00 88.56 211 PRO A N 1
ATOM 1712 C CA . PRO A 1 211 ? 4.775 4.079 -24.257 1.00 88.56 211 PRO A CA 1
ATOM 1713 C C . PRO A 1 211 ? 5.340 3.113 -23.215 1.00 88.56 211 PRO A C 1
ATOM 1715 O O . PRO A 1 211 ? 6.310 3.444 -22.530 1.00 88.56 211 PRO A O 1
ATOM 1718 N N . THR A 1 212 ? 4.771 1.909 -23.124 1.00 89.88 212 THR A N 1
ATOM 1719 C CA . THR A 1 212 ? 5.277 0.849 -22.241 1.00 89.88 212 THR A CA 1
ATOM 1720 C C . THR A 1 212 ? 6.796 0.670 -22.406 1.00 89.88 212 THR A C 1
ATOM 1722 O O . THR A 1 212 ? 7.268 0.533 -23.540 1.00 89.88 212 THR A O 1
ATOM 1725 N N . PRO A 1 213 ? 7.575 0.648 -21.309 1.00 90.00 213 PRO A N 1
ATOM 1726 C CA . PRO A 1 213 ? 9.023 0.482 -21.379 1.00 90.00 213 PRO A CA 1
ATOM 1727 C C . PRO A 1 213 ? 9.450 -0.807 -22.090 1.00 90.00 213 PRO A C 1
ATOM 1729 O O . PRO A 1 213 ? 8.946 -1.889 -21.791 1.00 90.00 213 PRO A O 1
ATOM 1732 N N . SER A 1 214 ? 10.424 -0.698 -22.994 1.00 91.88 214 SER A N 1
ATOM 1733 C CA . SER A 1 214 ? 11.049 -1.836 -23.685 1.00 91.88 214 SER A CA 1
ATOM 1734 C C . SER A 1 214 ? 12.473 -2.134 -23.209 1.00 91.88 214 SER A C 1
ATOM 1736 O O . SER A 1 214 ? 13.129 -3.015 -23.756 1.00 91.88 214 SER A O 1
ATOM 1738 N N . GLU A 1 215 ? 12.966 -1.381 -22.228 1.00 91.69 215 GLU A N 1
ATOM 1739 C CA . GLU A 1 215 ? 14.327 -1.466 -21.701 1.00 91.69 215 GLU A CA 1
ATOM 1740 C C . GLU A 1 215 ? 14.341 -1.328 -20.176 1.00 91.69 215 GLU A C 1
ATOM 1742 O O . GLU A 1 215 ? 13.370 -0.853 -19.575 1.00 91.69 215 GLU A O 1
ATOM 1747 N N . SER A 1 216 ? 15.447 -1.758 -19.573 1.00 91.12 216 SER A N 1
ATOM 1748 C CA . SER A 1 216 ? 15.700 -1.731 -18.133 1.00 91.12 216 SER A CA 1
ATOM 1749 C C . SER A 1 216 ? 17.164 -1.363 -17.862 1.00 91.12 216 SER A C 1
ATOM 1751 O O . SER A 1 216 ? 18.046 -1.900 -18.536 1.00 91.12 216 SER A O 1
ATOM 1753 N N . PRO A 1 217 ? 17.452 -0.484 -16.883 1.00 92.25 217 PRO A N 1
ATOM 1754 C CA . PRO A 1 217 ? 16.506 0.413 -16.213 1.00 92.25 217 PRO A CA 1
ATOM 1755 C C . PRO A 1 217 ? 15.990 1.502 -17.170 1.00 92.25 217 PRO A C 1
ATOM 1757 O O . PRO A 1 217 ? 16.509 1.668 -18.274 1.00 92.25 217 PRO A O 1
ATOM 1760 N N . LEU A 1 218 ? 14.989 2.278 -16.750 1.00 89.50 218 LEU A N 1
ATOM 1761 C CA . LEU A 1 218 ? 14.585 3.463 -17.506 1.00 89.50 218 LEU A CA 1
ATOM 1762 C C . LEU A 1 218 ? 15.723 4.500 -17.556 1.00 89.50 218 LEU A C 1
ATOM 1764 O O . LEU A 1 218 ? 16.411 4.711 -16.552 1.00 89.50 218 LEU A O 1
ATOM 1768 N N . PRO A 1 219 ? 15.918 5.211 -18.683 1.00 84.19 219 PRO A N 1
ATOM 1769 C CA . PRO A 1 219 ? 16.919 6.267 -18.746 1.00 84.19 219 PRO A CA 1
ATOM 1770 C C . PRO A 1 219 ? 16.547 7.438 -17.828 1.00 84.19 219 PRO A C 1
ATOM 1772 O O . PRO A 1 219 ? 15.437 7.966 -17.901 1.00 84.19 219 PRO A O 1
ATOM 1775 N N . ALA A 1 220 ? 17.508 7.932 -17.041 1.00 77.56 220 ALA A N 1
ATOM 1776 C CA . ALA A 1 220 ? 17.299 9.042 -16.100 1.00 77.56 220 ALA A CA 1
ATOM 1777 C C . ALA A 1 220 ? 16.733 10.321 -16.758 1.00 77.56 220 ALA A C 1
ATOM 1779 O O . ALA A 1 220 ? 15.967 11.058 -16.142 1.00 77.56 220 ALA A O 1
ATOM 1780 N N . ALA A 1 221 ? 17.058 10.566 -18.033 1.00 68.94 221 ALA A N 1
ATOM 1781 C CA . ALA A 1 221 ? 16.528 11.698 -18.800 1.00 68.94 221 ALA A CA 1
ATOM 1782 C C . ALA A 1 221 ? 15.001 11.634 -19.002 1.00 68.94 221 ALA A C 1
ATOM 1784 O O . ALA A 1 221 ? 14.355 12.665 -19.188 1.00 68.94 221 ALA A O 1
ATOM 1785 N N . VAL A 1 222 ? 14.413 10.434 -18.963 1.00 69.38 222 VAL A N 1
ATOM 1786 C CA . VAL A 1 222 ? 12.960 10.252 -19.042 1.00 69.38 222 VAL A CA 1
ATOM 1787 C C . VAL A 1 222 ? 12.298 10.661 -17.722 1.00 69.38 222 VAL A C 1
ATOM 1789 O O . VAL A 1 222 ? 11.185 11.184 -17.746 1.00 69.38 222 VAL A O 1
ATOM 1792 N N . GLU A 1 223 ? 12.991 10.509 -16.590 1.00 65.56 223 GLU A N 1
ATOM 1793 C CA . GLU A 1 223 ? 12.500 10.884 -15.258 1.00 65.56 223 GLU A CA 1
ATOM 1794 C C . GLU A 1 223 ? 12.563 12.395 -14.995 1.00 65.56 223 GLU A C 1
ATOM 1796 O O . GLU A 1 223 ? 11.694 12.933 -14.317 1.00 65.56 223 GLU A O 1
ATOM 1801 N N . SER A 1 224 ? 13.545 13.098 -15.569 1.00 58.34 224 SER A N 1
ATOM 1802 C CA . SER A 1 224 ? 13.773 14.536 -15.349 1.00 58.34 224 SER A CA 1
ATOM 1803 C C . SER A 1 224 ? 12.891 15.469 -16.199 1.00 58.34 224 SER A C 1
ATOM 1805 O O . SER A 1 224 ? 13.166 16.666 -16.286 1.00 58.34 224 SER A O 1
ATOM 1807 N N . GLY A 1 225 ? 11.893 14.932 -16.907 1.00 61.38 225 GLY A N 1
ATOM 1808 C CA . GLY A 1 225 ? 10.969 15.719 -17.730 1.00 61.38 225 GLY A CA 1
ATOM 1809 C C . GLY A 1 225 ? 9.908 16.462 -16.907 1.00 61.38 225 GLY A C 1
ATOM 1810 O O . GLY A 1 225 ? 9.849 16.346 -15.687 1.00 61.38 225 GLY A O 1
ATOM 1811 N N . SER A 1 226 ? 9.031 17.212 -17.584 1.00 63.03 226 SER A N 1
ATOM 1812 C CA . SER A 1 226 ? 7.847 17.816 -16.952 1.00 63.03 226 SER A CA 1
ATOM 1813 C C . SER A 1 226 ? 7.010 16.740 -16.241 1.00 63.03 226 SER A C 1
ATOM 1815 O O . SER A 1 226 ? 6.596 15.760 -16.868 1.00 63.03 226 SER A O 1
ATOM 1817 N N . ARG A 1 227 ? 6.776 16.920 -14.934 1.00 71.38 227 ARG A N 1
ATOM 1818 C CA . ARG A 1 227 ? 5.977 16.033 -14.076 1.00 71.38 227 ARG A CA 1
ATOM 1819 C C . ARG A 1 227 ? 4.482 16.299 -14.295 1.00 71.38 227 ARG A C 1
ATOM 1821 O O . ARG A 1 227 ? 3.795 16.850 -13.447 1.00 71.38 227 ARG A O 1
ATOM 1828 N N . GLN A 1 228 ? 3.972 15.936 -15.469 1.00 74.12 228 GLN A N 1
ATOM 1829 C CA . GLN A 1 228 ? 2.530 15.950 -15.722 1.00 74.12 228 GLN A CA 1
ATOM 1830 C C . GLN A 1 228 ? 1.899 14.668 -15.180 1.00 74.12 228 GLN A C 1
ATOM 1832 O O . GLN A 1 228 ? 2.333 13.564 -15.516 1.00 74.12 228 GLN A O 1
ATOM 1837 N N . TRP A 1 229 ? 0.850 14.807 -14.373 1.00 76.62 229 TRP A N 1
ATOM 1838 C CA . TRP A 1 229 ? 0.053 13.665 -13.943 1.00 76.62 229 TRP A CA 1
ATOM 1839 C C . TRP A 1 229 ? -0.895 13.264 -15.071 1.00 76.62 229 TRP A C 1
ATOM 1841 O O . TRP A 1 229 ? -1.997 13.778 -15.158 1.00 76.62 229 TRP A O 1
ATOM 1851 N N . VAL A 1 230 ? -0.464 12.370 -15.956 1.00 79.62 230 VAL A N 1
ATOM 1852 C CA . VAL A 1 230 ? -1.290 11.902 -17.086 1.00 79.62 230 VAL A CA 1
ATOM 1853 C C . VAL A 1 230 ? -1.756 10.461 -16.881 1.00 79.62 230 VAL A C 1
ATOM 1855 O O . VAL A 1 230 ? -2.933 10.151 -17.029 1.00 79.62 230 VAL A O 1
ATOM 1858 N N . CYS A 1 231 ? -0.819 9.579 -16.537 1.00 81.44 231 CYS A N 1
ATOM 1859 C CA . CYS A 1 231 ? -1.031 8.144 -16.350 1.00 81.44 231 CYS A CA 1
ATOM 1860 C C . CYS A 1 231 ? -0.321 7.706 -15.072 1.00 81.44 231 CYS A C 1
ATOM 1862 O O . CYS A 1 231 ? 0.550 8.436 -14.587 1.00 81.44 231 CYS A O 1
ATOM 1864 N N . GLU A 1 232 ? -0.663 6.530 -14.548 1.00 76.62 232 GLU A N 1
ATOM 1865 C CA . GLU A 1 232 ? 0.062 5.926 -13.426 1.00 76.62 232 GLU A CA 1
ATOM 1866 C C . GLU A 1 232 ? 1.544 5.844 -13.773 1.00 76.62 232 GLU A C 1
ATOM 1868 O O . GLU A 1 232 ? 1.944 5.444 -14.870 1.00 76.62 232 GLU A O 1
ATOM 1873 N N . HIS A 1 233 ? 2.356 6.420 -12.896 1.00 77.19 233 HIS A N 1
ATOM 1874 C CA . HIS A 1 233 ? 3.775 6.664 -13.119 1.00 77.19 233 HIS A CA 1
ATOM 1875 C C . HIS A 1 233 ? 4.162 7.447 -14.371 1.00 77.19 233 HIS A C 1
ATOM 1877 O O . HIS A 1 233 ? 5.313 7.835 -14.406 1.00 77.19 233 HIS A O 1
ATOM 1883 N N . ARG A 1 234 ? 3.258 7.788 -15.305 1.00 84.38 234 ARG A N 1
ATOM 1884 C CA . ARG A 1 234 ? 3.472 8.361 -16.653 1.00 84.38 234 ARG A CA 1
ATOM 1885 C C . ARG A 1 234 ? 3.584 7.332 -17.795 1.00 84.38 234 ARG A C 1
ATOM 1887 O O . ARG A 1 234 ? 3.711 7.769 -18.934 1.00 84.38 234 ARG A O 1
ATOM 1894 N N . TRP A 1 235 ? 3.487 6.018 -17.562 1.00 87.06 235 TRP A N 1
ATOM 1895 C CA . TRP A 1 235 ? 3.692 4.987 -18.604 1.00 87.06 235 TRP A CA 1
ATOM 1896 C C . TRP A 1 235 ? 2.468 4.097 -18.850 1.00 87.06 235 TRP A C 1
ATOM 1898 O O . TRP A 1 235 ? 1.722 3.767 -17.935 1.00 87.06 235 TRP A O 1
ATOM 1908 N N . GLU A 1 236 ? 2.276 3.660 -20.095 1.00 87.12 236 GLU A N 1
ATOM 1909 C CA . GLU A 1 236 ? 1.216 2.712 -20.455 1.00 87.12 236 GLU A CA 1
ATOM 1910 C C . GLU A 1 236 ? 1.448 1.336 -19.814 1.00 87.12 236 GLU A C 1
ATOM 1912 O O . GLU A 1 236 ? 2.506 0.721 -19.986 1.00 87.12 236 GLU A O 1
ATOM 1917 N N . GLY A 1 237 ? 0.426 0.825 -19.121 1.00 82.12 237 GLY A N 1
ATOM 1918 C CA . GLY A 1 237 ? 0.429 -0.519 -18.537 1.00 82.12 237 GLY A CA 1
ATOM 1919 C C . GLY A 1 237 ? 1.350 -0.684 -17.325 1.00 82.12 237 GLY A C 1
ATOM 1920 O O . GLY A 1 237 ? 1.739 -1.811 -17.025 1.00 82.12 237 GLY A O 1
ATOM 1921 N N . MET A 1 238 ? 1.728 0.412 -16.668 1.00 81.81 238 MET A N 1
ATOM 1922 C CA . MET A 1 238 ? 2.555 0.410 -15.463 1.00 81.81 238 MET A CA 1
ATOM 1923 C C . MET A 1 238 ? 1.740 0.951 -14.294 1.00 81.81 238 MET A C 1
ATOM 1925 O O . MET A 1 238 ? 1.459 2.147 -14.278 1.00 81.81 238 MET A O 1
ATOM 1929 N N . ALA A 1 239 ? 1.401 0.073 -13.349 1.00 69.00 239 ALA A N 1
ATOM 1930 C CA . ALA A 1 239 ? 0.821 0.443 -12.064 1.00 69.00 239 ALA A CA 1
ATOM 1931 C C . ALA A 1 239 ? 1.922 0.675 -11.015 1.00 69.00 239 ALA A C 1
ATOM 1933 O O . ALA A 1 239 ? 2.922 -0.096 -10.979 1.00 69.00 239 ALA A O 1
#

pLDDT: mean 85.06, std 11.01, range [39.56, 98.31]

InterPro domains:
  IPR017853 Glycoside hydrolase superfamily [SSF51445] (8-235)

Foldseek 3Di:
DPPDDLADDADVVNDRQPLVDPVSLVVLLVVLVVCVVVPQQEDEAPPCSNHDQVSQLSRNVVDHHPFYEYPDPDDADDVSNLVRPAAYEAAQLLQQQQVPLVVDDPVCVVSNLVRQGRHPPDDQVRHEYENADLVLDDLAADSNSHACQFAPSQLVSVVCQVPNDDPHHYDDDFAEADNDSPDDAAPPPDPRPDSDADEQADPVRDGQADERGPDGRDDVVVRPDRRHRHGRHRYPSGD

Radius of gyration: 20.45 Å; chains: 1; bounding box: 41×51×63 Å